Protein AF-0000000072832730 (afdb_homodimer)

Solvent-accessible surface area (backbone atoms only — not comparable to full-atom values): 16668 Å² total; per-residue (Å²): 114,73,54,67,44,62,70,37,65,62,68,78,42,68,33,25,29,61,48,99,81,68,43,82,40,79,41,48,46,51,78,71,23,55,83,28,31,28,35,47,29,33,32,51,44,70,68,32,66,64,43,58,71,43,47,51,47,38,39,51,74,40,37,67,62,45,37,74,70,58,40,72,43,38,37,36,38,28,37,39,28,42,48,46,36,51,58,52,50,63,75,40,83,84,57,84,62,66,42,60,31,12,27,16,46,34,59,49,40,45,70,38,28,35,62,32,85,34,45,94,78,32,52,16,67,22,26,38,30,24,27,30,36,25,51,51,36,28,24,72,38,63,28,68,44,63,82,90,51,86,84,58,40,43,40,65,53,54,58,71,71,104,111,75,54,67,44,62,70,35,64,63,66,78,43,67,34,26,31,61,49,97,84,69,43,83,39,80,41,48,46,49,77,71,23,56,84,29,31,27,36,46,30,33,32,51,43,69,67,32,63,62,43,58,71,44,47,51,47,39,40,52,74,40,37,66,60,46,38,74,71,59,40,72,43,40,38,37,38,25,35,38,30,41,46,46,36,51,58,51,51,63,75,41,82,82,58,84,63,66,43,58,33,13,26,15,46,35,60,50,40,45,69,38,27,35,61,32,85,33,45,93,78,32,51,15,68,23,26,39,29,24,28,30,35,26,51,50,37,28,25,69,39,63,29,69,43,62,84,89,51,84,85,58,40,42,41,65,52,54,59,70,72,105

Organism: Musa balbisiana (NCBI:txid52838)

Radius of gyration: 20.96 Å; Cα contacts (8 Å, |Δi|>4): 759; chains: 2; bounding box: 37×63×45 Å

Nearest PDB structures (foldseek):
  1tp9-assembly4_D  TM=9.905E-01  e=4.399E-29  Populus trichocarpa
  4f82-assembly1_B  TM=9.603E-01  e=3.092E-22  Burkholderia cenocepacia J2315
  3uma-assembly3_C  TM=9.608E-01  e=2.253E-20  Sinorhizobium meliloti
  2wfc-assembly1_D  TM=9.418E-01  e=1.234E-17  Arenicola marina
  2pwj-assembly2_B  TM=9.351E-01  e=6.775E-17  unclassified

Structure (mmCIF, N/CA/C/O backbone):
data_AF-0000000072832730-model_v1
#
loop_
_entity.id
_entity.type
_entity.pdbx_description
1 polymer 'Glutaredoxin-dependent peroxiredoxin'
#
loop_
_atom_site.group_PDB
_atom_site.id
_atom_site.type_symbol
_atom_site.label_atom_id
_atom_site.label_alt_id
_atom_site.label_comp_id
_atom_site.label_asym_id
_atom_site.label_entity_id
_atom_site.label_seq_id
_atom_site.pdbx_PDB_ins_code
_atom_site.Cartn_x
_atom_site.Cartn_y
_atom_site.Cartn_z
_atom_site.occupancy
_atom_site.B_iso_or_equiv
_atom_site.auth_seq_id
_atom_site.auth_comp_id
_atom_site.auth_asym_id
_atom_site.auth_atom_id
_atom_site.pdbx_PDB_model_num
ATOM 1 N N . MET A 1 1 ? 9.352 5.484 20.906 1 76.25 1 MET A N 1
ATOM 2 C CA . MET A 1 1 ? 9.492 6.922 21.109 1 76.25 1 MET A CA 1
ATOM 3 C C . MET A 1 1 ? 8.18 7.539 21.578 1 76.25 1 MET A C 1
ATOM 5 O O . MET A 1 1 ? 7.102 7.031 21.266 1 76.25 1 MET A O 1
ATOM 9 N N . ALA A 1 2 ? 8.312 8.562 22.359 1 92.88 2 ALA A N 1
ATOM 10 C CA . ALA A 1 2 ? 7.094 9.25 22.781 1 92.88 2 ALA A CA 1
ATOM 11 C C . ALA A 1 2 ? 6.41 9.914 21.578 1 92.88 2 ALA A C 1
ATOM 13 O O . ALA A 1 2 ? 7.082 10.438 20.688 1 92.88 2 ALA A O 1
ATOM 14 N N . PRO A 1 3 ? 5.082 9.852 21.531 1 97.62 3 PRO A N 1
ATOM 15 C CA . PRO A 1 3 ? 4.375 10.516 20.422 1 97.62 3 PRO A CA 1
ATOM 16 C C . PRO A 1 3 ? 4.625 12.023 20.375 1 97.62 3 PRO A C 1
ATOM 18 O O . PRO A 1 3 ? 4.766 12.656 21.438 1 97.62 3 PRO A O 1
ATOM 21 N N . ILE A 1 4 ? 4.797 12.555 19.234 1 98.69 4 ILE A N 1
ATOM 22 C CA . ILE A 1 4 ? 4.895 13.992 19 1 98.69 4 ILE A CA 1
ATOM 23 C C . ILE A 1 4 ? 3.797 14.719 19.766 1 98.69 4 ILE A C 1
ATOM 25 O O . ILE A 1 4 ? 2.666 14.242 19.859 1 98.69 4 ILE A O 1
ATOM 29 N N . ALA A 1 5 ? 4.094 15.922 20.297 1 98.62 5 ALA A N 1
ATOM 30 C CA . ALA A 1 5 ? 3.148 16.672 21.125 1 98.62 5 ALA A CA 1
ATOM 31 C C . ALA A 1 5 ? 3.289 18.172 20.891 1 98.62 5 ALA A C 1
ATOM 33 O O . ALA A 1 5 ? 4.262 18.625 20.281 1 98.62 5 ALA A O 1
ATOM 34 N N . VAL A 1 6 ? 2.268 18.875 21.375 1 98.75 6 VAL A N 1
ATOM 35 C CA . VAL A 1 6 ? 2.303 20.328 21.281 1 98.75 6 VAL A CA 1
ATOM 36 C C . VAL A 1 6 ? 3.588 20.859 21.922 1 98.75 6 VAL A C 1
ATOM 38 O O . VAL A 1 6 ? 3.984 20.406 23 1 98.75 6 VAL A O 1
ATOM 41 N N . GLY A 1 7 ? 4.215 21.703 21.266 1 98.69 7 GLY A N 1
ATOM 42 C CA . GLY A 1 7 ? 5.453 22.281 21.75 1 98.69 7 GLY A CA 1
ATOM 43 C C . GLY A 1 7 ? 6.695 21.625 21.172 1 98.69 7 GLY A C 1
ATOM 44 O O . GLY A 1 7 ? 7.77 22.234 21.156 1 98.69 7 GLY A O 1
ATOM 45 N N . ASP A 1 8 ? 6.605 20.438 20.703 1 98.75 8 ASP A N 1
ATOM 46 C CA . ASP A 1 8 ? 7.727 19.734 20.078 1 98.75 8 ASP A CA 1
ATOM 47 C C . ASP A 1 8 ? 8.039 20.312 18.703 1 98.75 8 ASP A C 1
ATOM 49 O O . ASP A 1 8 ? 7.152 20.828 18.031 1 98.75 8 ASP A O 1
ATOM 53 N N . ALA A 1 9 ? 9.266 20.219 18.328 1 98.56 9 ALA A N 1
ATOM 54 C CA . ALA A 1 9 ? 9.617 20.469 16.922 1 98.56 9 ALA A CA 1
ATOM 55 C C . ALA A 1 9 ? 9.328 19.234 16.078 1 98.56 9 ALA A C 1
ATOM 57 O O . ALA A 1 9 ? 9.586 18.094 16.5 1 98.56 9 ALA A O 1
ATOM 58 N N . LEU A 1 10 ? 8.75 19.484 14.891 1 98.75 10 LEU A N 1
ATOM 59 C CA . LEU A 1 10 ? 8.664 18.359 13.953 1 98.75 10 LEU A CA 1
ATOM 60 C C . LEU A 1 10 ? 10.039 17.734 13.734 1 98.75 10 LEU A C 1
ATOM 62 O O . LEU A 1 10 ? 11.016 18.453 13.484 1 98.75 10 LEU A O 1
ATOM 66 N N . PRO A 1 11 ? 10.117 16.469 13.867 1 98.62 11 PRO A N 1
ATOM 67 C CA . PRO A 1 11 ? 11.406 15.859 13.539 1 98.62 11 PRO A CA 1
ATOM 68 C C . PRO A 1 11 ? 11.742 15.977 12.055 1 98.62 11 PRO A C 1
ATOM 70 O O . PRO A 1 11 ? 10.844 16.078 11.219 1 98.62 11 PRO A O 1
ATOM 73 N N . GLU A 1 12 ? 13.023 15.984 11.742 1 98.5 12 GLU A N 1
ATOM 74 C CA . GLU A 1 12 ? 13.43 15.914 10.344 1 98.5 12 GLU A CA 1
ATOM 75 C C . GLU A 1 12 ? 13.203 14.516 9.766 1 98.5 12 GLU A C 1
ATOM 77 O O . GLU A 1 12 ? 13.195 13.531 10.508 1 98.5 12 GLU A O 1
ATOM 82 N N . GLY A 1 13 ? 12.93 14.477 8.477 1 98.06 13 GLY A N 1
ATOM 83 C CA . GLY A 1 13 ? 12.742 13.25 7.719 1 98.06 13 GLY A CA 1
ATOM 84 C C . GLY A 1 13 ? 12.453 13.5 6.25 1 98.06 13 GLY A C 1
ATOM 85 O O . GLY A 1 13 ? 12.367 14.648 5.812 1 98.06 13 GLY A O 1
ATOM 86 N N . THR A 1 14 ? 12.43 12.43 5.555 1 98.06 14 THR A N 1
ATOM 87 C CA . THR A 1 14 ? 12.195 12.5 4.117 1 98.06 14 THR A CA 1
ATOM 88 C C . THR A 1 14 ? 10.938 11.719 3.742 1 98.06 14 THR A C 1
ATOM 90 O O . THR A 1 14 ? 10.711 10.609 4.238 1 98.06 14 THR A O 1
ATOM 93 N N . LEU A 1 15 ? 10.109 12.32 2.943 1 98.56 15 LEU A N 1
ATOM 94 C CA . LEU A 1 15 ? 8.906 11.719 2.377 1 98.56 15 LEU A CA 1
ATOM 95 C C . LEU A 1 15 ? 8.961 11.727 0.854 1 98.56 15 LEU A C 1
ATOM 97 O O . LEU A 1 15 ? 9.609 12.594 0.258 1 98.56 15 LEU A O 1
ATOM 101 N N . ALA A 1 16 ? 8.281 10.828 0.267 1 98.69 16 ALA A N 1
ATOM 102 C CA . ALA A 1 16 ? 8.391 10.688 -1.182 1 98.69 16 ALA A CA 1
ATOM 103 C C . ALA A 1 16 ? 7.066 11.008 -1.868 1 98.69 16 ALA A C 1
ATOM 105 O O . ALA A 1 16 ? 5.992 10.805 -1.294 1 98.69 16 ALA A O 1
ATOM 106 N N . CYS A 1 17 ? 7.137 11.516 -3.057 1 98.12 17 CYS A N 1
ATOM 107 C CA . CYS A 1 17 ? 5.973 11.711 -3.916 1 98.12 17 CYS A CA 1
ATOM 108 C C . CYS A 1 17 ? 6.391 11.82 -5.379 1 98.12 17 CYS A C 1
ATOM 110 O O . CYS A 1 17 ? 7.562 12.047 -5.68 1 98.12 17 CYS A O 1
ATOM 112 N N . PHE A 1 18 ? 5.484 11.578 -6.25 1 97.62 18 PHE A N 1
ATOM 113 C CA . PHE A 1 18 ? 5.707 11.867 -7.664 1 97.62 18 PHE A CA 1
ATOM 114 C C . PHE A 1 18 ? 5.305 13.297 -7.992 1 97.62 18 PHE A C 1
ATOM 116 O O . PHE A 1 18 ? 4.254 13.773 -7.551 1 97.62 18 PHE A O 1
ATOM 123 N N . ASP A 1 19 ? 6.156 13.969 -8.766 1 95.5 19 ASP A N 1
ATOM 124 C CA . ASP A 1 19 ? 5.82 15.344 -9.148 1 95.5 19 ASP A CA 1
ATOM 125 C C . ASP A 1 19 ? 4.977 15.367 -10.422 1 95.5 19 ASP A C 1
ATOM 127 O O . ASP A 1 19 ? 4.512 14.32 -10.883 1 95.5 19 ASP A O 1
ATOM 131 N N . GLU A 1 20 ? 4.727 16.547 -10.969 1 92 20 GLU A N 1
ATOM 132 C CA . GLU A 1 20 ? 3.85 16.75 -12.117 1 92 20 GLU A CA 1
ATOM 133 C C . GLU A 1 20 ? 4.406 16.062 -13.359 1 92 20 GLU A C 1
ATOM 135 O O . GLU A 1 20 ? 3.666 15.781 -14.305 1 92 20 GLU A O 1
ATOM 140 N N . ASN A 1 21 ? 5.73 15.766 -13.367 1 94.81 21 ASN A N 1
ATOM 141 C CA . ASN A 1 21 ? 6.375 15.086 -14.484 1 94.81 21 ASN A CA 1
ATOM 142 C C . ASN A 1 21 ? 6.531 13.594 -14.219 1 94.81 21 ASN A C 1
ATOM 144 O O . ASN A 1 21 ? 7.316 12.914 -14.891 1 94.81 21 ASN A O 1
ATOM 148 N N . ASP A 1 22 ? 5.902 13.188 -13.156 1 94.06 22 ASP A N 1
ATOM 149 C CA . ASP A 1 22 ? 5.906 11.773 -12.781 1 94.06 22 ASP A CA 1
ATOM 150 C C . ASP A 1 22 ? 7.305 11.32 -12.359 1 94.06 22 ASP A C 1
ATOM 152 O O . ASP A 1 22 ? 7.695 10.18 -12.617 1 94.06 22 ASP A O 1
ATOM 156 N N . GLN A 1 23 ? 8.07 12.258 -11.891 1 96.94 23 GLN A N 1
ATOM 157 C CA . GLN A 1 23 ? 9.383 11.93 -11.336 1 96.94 23 GLN A CA 1
ATOM 158 C C . GLN A 1 23 ? 9.312 11.758 -9.82 1 96.94 23 GLN A C 1
ATOM 160 O O . GLN A 1 23 ? 8.727 12.594 -9.125 1 96.94 23 GLN A O 1
ATOM 165 N N . LEU A 1 24 ? 9.883 10.695 -9.375 1 97.25 24 LEU A N 1
ATOM 166 C CA . LEU A 1 24 ? 9.922 10.43 -7.945 1 97.25 24 LEU A CA 1
ATOM 167 C C . LEU A 1 24 ? 10.82 11.438 -7.23 1 97.25 24 LEU A C 1
ATOM 169 O O . LEU A 1 24 ? 11.984 11.609 -7.602 1 97.25 24 LEU A O 1
ATOM 173 N N . GLN A 1 25 ? 10.227 12.086 -6.25 1 97.81 25 GLN A N 1
ATOM 174 C CA . GLN A 1 25 ? 10.953 13.086 -5.465 1 97.81 25 GLN A CA 1
ATOM 175 C C . GLN A 1 25 ? 11.062 12.656 -4.004 1 97.81 25 GLN A C 1
ATOM 177 O O . GLN A 1 25 ? 10.172 11.984 -3.48 1 97.81 25 GLN A O 1
ATOM 182 N N . GLN A 1 26 ? 12.164 12.984 -3.449 1 97.75 26 GLN A N 1
ATOM 183 C CA . GLN A 1 26 ? 12.359 12.922 -2.004 1 97.75 26 GLN A CA 1
ATOM 184 C C . GLN A 1 26 ? 12.297 14.312 -1.382 1 97.75 26 GLN A C 1
ATOM 186 O O . GLN A 1 26 ? 13.094 15.188 -1.718 1 97.75 26 GLN A O 1
ATOM 191 N N . LEU A 1 27 ? 11.375 14.5 -0.488 1 98.19 27 LEU A N 1
ATOM 192 C CA . LEU A 1 27 ? 11.133 15.828 0.074 1 98.19 27 LEU A CA 1
ATOM 193 C C . LEU A 1 27 ? 11.492 15.859 1.556 1 98.19 27 LEU A C 1
ATOM 195 O O . LEU A 1 27 ? 11.102 14.969 2.314 1 98.19 27 LEU A O 1
ATOM 199 N N . SER A 1 28 ? 12.227 16.859 1.976 1 98.56 28 SER A N 1
ATOM 200 C CA . SER A 1 28 ? 12.555 17.109 3.377 1 98.56 28 SER A CA 1
ATOM 201 C C . SER A 1 28 ? 11.375 17.734 4.113 1 98.56 28 SER A C 1
ATOM 203 O O . SER A 1 28 ? 10.828 18.75 3.666 1 98.56 28 SER A O 1
ATOM 205 N N . VAL A 1 29 ? 11.031 17.172 5.273 1 98.62 29 VAL A N 1
ATOM 206 C CA . VAL A 1 29 ? 9.945 17.719 6.078 1 98.62 29 VAL A CA 1
ATOM 207 C C . VAL A 1 29 ? 10.328 19.125 6.559 1 98.62 29 VAL A C 1
ATOM 209 O O . VAL A 1 29 ? 9.508 20.047 6.516 1 98.62 29 VAL A O 1
ATOM 212 N N . HIS A 1 30 ? 11.516 19.312 6.973 1 98.75 30 HIS A N 1
ATOM 213 C CA . HIS A 1 30 ? 11.945 20.625 7.422 1 98.75 30 HIS A CA 1
ATOM 214 C C . HIS A 1 30 ? 11.898 21.641 6.285 1 98.75 30 HIS A C 1
ATOM 216 O O . HIS A 1 30 ? 11.492 22.781 6.488 1 98.75 30 HIS A O 1
ATOM 222 N N . ALA A 1 31 ? 12.305 21.234 5.066 1 98.38 31 ALA A N 1
ATOM 223 C CA . ALA A 1 31 ? 12.234 22.156 3.93 1 98.38 31 ALA A CA 1
ATOM 224 C C . ALA A 1 31 ? 10.789 22.562 3.641 1 98.38 31 ALA A C 1
ATOM 226 O O . ALA A 1 31 ? 10.531 23.703 3.25 1 98.38 31 ALA A O 1
ATOM 227 N N . LEU A 1 32 ? 9.844 21.656 3.861 1 98.12 32 LEU A N 1
ATOM 228 C CA . LEU A 1 32 ? 8.438 21.906 3.584 1 98.12 32 LEU A CA 1
ATOM 229 C C . LEU A 1 32 ? 7.816 22.781 4.664 1 98.12 32 LEU A C 1
ATOM 231 O O . LEU A 1 32 ? 6.855 23.516 4.402 1 98.12 32 LEU A O 1
ATOM 235 N N . ALA A 1 33 ? 8.398 22.75 5.883 1 98.56 33 ALA A N 1
ATOM 236 C CA . ALA A 1 33 ? 7.641 23.281 7.016 1 98.56 33 ALA A CA 1
ATOM 237 C C . ALA A 1 33 ? 8.352 24.469 7.637 1 98.56 33 ALA A C 1
ATOM 239 O O . ALA A 1 33 ? 7.742 25.25 8.383 1 98.56 33 ALA A O 1
ATOM 240 N N . ALA A 1 34 ? 9.664 24.594 7.465 1 98.56 34 ALA A N 1
ATOM 241 C CA . ALA A 1 34 ? 10.406 25.688 8.086 1 98.56 34 ALA A CA 1
ATOM 242 C C . ALA A 1 34 ? 9.898 27.047 7.613 1 98.56 34 ALA A C 1
ATOM 244 O O . ALA A 1 34 ? 9.758 27.266 6.41 1 98.56 34 ALA A O 1
ATOM 245 N N . GLY A 1 35 ? 9.609 27.922 8.57 1 98.56 35 GLY A N 1
ATOM 246 C CA . GLY A 1 35 ? 9.148 29.266 8.258 1 98.56 35 GLY A CA 1
ATOM 247 C C . GLY A 1 35 ? 7.727 29.297 7.742 1 98.56 35 GLY A C 1
ATOM 248 O O . GLY A 1 35 ? 7.258 30.328 7.262 1 98.56 35 GLY A O 1
ATOM 249 N N . LYS A 1 36 ? 6.98 28.219 7.836 1 98.75 36 LYS A N 1
ATOM 250 C CA . LYS A 1 36 ? 5.629 28.109 7.293 1 98.75 36 LYS A CA 1
ATOM 251 C C . LYS A 1 36 ? 4.656 27.578 8.344 1 98.75 36 LYS A C 1
ATOM 253 O O . LYS A 1 36 ? 5.074 26.984 9.344 1 98.75 36 LYS A O 1
ATOM 258 N N . LYS A 1 37 ? 3.426 27.906 8.195 1 98.81 37 LYS A N 1
ATOM 259 C CA . LYS A 1 37 ? 2.336 27.219 8.883 1 98.81 37 LYS A CA 1
ATOM 260 C C . LYS A 1 37 ? 1.839 26.016 8.07 1 98.81 37 LYS A C 1
ATOM 262 O O . LYS A 1 37 ? 1.364 26.188 6.945 1 98.81 37 LYS A O 1
ATOM 267 N N . VAL A 1 38 ? 2.004 24.828 8.641 1 98.88 38 VAL A N 1
ATOM 268 C CA . VAL A 1 38 ? 1.737 23.625 7.863 1 98.88 38 VAL A CA 1
ATOM 269 C C . VAL A 1 38 ? 0.798 22.703 8.641 1 98.88 38 VAL A C 1
ATOM 271 O O . VAL A 1 38 ? 0.821 22.672 9.875 1 98.88 38 VAL A O 1
ATOM 274 N N . ILE A 1 39 ? -0.093 22.062 7.945 1 98.94 39 ILE A N 1
ATOM 275 C CA . ILE A 1 39 ? -0.856 20.938 8.469 1 98.94 39 ILE A CA 1
ATOM 276 C C . ILE A 1 39 ? -0.224 19.625 8.008 1 98.94 39 ILE A C 1
ATOM 278 O O . ILE A 1 39 ? 0.088 19.469 6.828 1 98.94 39 ILE A O 1
ATOM 282 N N . LEU A 1 40 ? 0.107 18.766 8.898 1 98.94 40 LEU A N 1
ATOM 283 C CA . LEU A 1 40 ? 0.512 17.391 8.648 1 98.94 40 LEU A CA 1
ATOM 284 C C . LEU A 1 40 ? -0.513 16.406 9.211 1 98.94 40 LEU A C 1
ATOM 286 O O . LEU A 1 40 ? -0.734 16.359 10.422 1 98.94 40 LEU A O 1
ATOM 290 N N . PHE A 1 41 ? -1.154 15.688 8.375 1 98.94 41 PHE A N 1
ATOM 291 C CA . PHE A 1 41 ? -2.074 14.695 8.906 1 98.94 41 PHE A CA 1
ATOM 292 C C . PHE A 1 41 ? -1.768 13.312 8.328 1 98.94 41 PHE A C 1
ATOM 294 O O . PHE A 1 41 ? -1.3 13.195 7.195 1 98.94 41 PHE A O 1
ATOM 301 N N . GLY A 1 42 ? -1.938 12.328 9.102 1 98.81 42 GLY A N 1
ATOM 302 C CA . GLY A 1 42 ? -1.631 10.953 8.758 1 98.81 42 GLY A CA 1
ATOM 303 C C . GLY A 1 42 ? -2.83 10.031 8.867 1 98.81 42 GLY A C 1
ATOM 304 O O . GLY A 1 42 ? -3.73 10.266 9.672 1 98.81 42 GLY A O 1
ATOM 305 N N . VAL A 1 43 ? -2.844 9.055 8.07 1 98.75 43 VAL A N 1
ATOM 306 C CA . VAL A 1 43 ? -3.928 8.078 8.023 1 98.75 43 VAL A CA 1
ATOM 307 C C . VAL A 1 43 ? -3.352 6.668 8.055 1 98.75 43 VAL A C 1
ATOM 309 O O . VAL A 1 43 ? -2.199 6.449 7.668 1 98.75 43 VAL A O 1
ATOM 312 N N . PRO A 1 44 ? -4.152 5.695 8.508 1 98.19 44 PRO A N 1
ATOM 313 C CA . PRO A 1 44 ? -3.658 4.316 8.586 1 98.19 44 PRO A CA 1
ATOM 314 C C . PRO A 1 44 ? -3.275 3.754 7.215 1 98.19 44 PRO A C 1
ATOM 316 O O . PRO A 1 44 ? -2.295 3.012 7.102 1 98.19 44 PRO A O 1
ATOM 319 N N . GLY A 1 45 ? -4.172 4.16 6.195 1 98.25 45 GLY A N 1
ATOM 320 C CA . GLY A 1 45 ? -3.799 3.549 4.934 1 98.25 45 GLY A CA 1
ATOM 321 C C . GLY A 1 45 ? -4.57 4.105 3.75 1 98.25 45 GLY A C 1
ATOM 322 O O . GLY A 1 45 ? -5.746 4.445 3.873 1 98.25 45 GLY A O 1
ATOM 323 N N . ALA A 1 46 ? -3.916 4.074 2.58 1 98.75 46 ALA A N 1
ATOM 324 C CA . ALA A 1 46 ? -4.531 4.465 1.312 1 98.75 46 ALA A CA 1
ATOM 325 C C . ALA A 1 46 ? -5.711 3.561 0.971 1 98.75 46 ALA A C 1
ATOM 327 O O . ALA A 1 46 ? -5.672 2.355 1.228 1 98.75 46 ALA A O 1
ATOM 328 N N . PHE A 1 47 ? -6.824 4.172 0.433 1 98.62 47 PHE A N 1
ATOM 329 C CA . PHE A 1 47 ? -7.996 3.502 -0.116 1 98.62 47 PHE A CA 1
ATOM 330 C C . PHE A 1 47 ? -8.867 2.928 0.999 1 98.62 47 PHE A C 1
ATOM 332 O O . PHE A 1 47 ? -9.906 2.322 0.733 1 98.62 47 PHE A O 1
ATOM 339 N N . THR A 1 48 ? -8.445 3.082 2.312 1 97.81 48 THR A N 1
ATOM 340 C CA . THR A 1 48 ? -9.305 2.656 3.412 1 97.81 48 THR A CA 1
ATOM 341 C C . THR A 1 48 ? -10.547 3.535 3.496 1 97.81 48 THR A C 1
ATOM 343 O O . THR A 1 48 ? -10.5 4.727 3.18 1 97.81 48 THR A O 1
ATOM 346 N N . PRO A 1 49 ? -11.641 2.998 3.912 1 96.88 49 PRO A N 1
ATOM 347 C CA . PRO A 1 49 ? -12.93 3.693 3.789 1 96.88 49 PRO A CA 1
ATOM 348 C C . PRO A 1 49 ? -12.953 5.023 4.539 1 96.88 49 PRO A C 1
ATOM 350 O O . PRO A 1 49 ? -13.195 6.07 3.938 1 96.88 49 PRO A O 1
ATOM 353 N N . THR A 1 50 ? -12.68 5.094 5.848 1 97.5 50 THR A N 1
ATOM 354 C CA . THR A 1 50 ? -12.742 6.328 6.621 1 97.5 50 THR A CA 1
ATOM 355 C C . THR A 1 50 ? -11.727 7.344 6.102 1 97.5 50 THR A C 1
ATOM 357 O O . THR A 1 50 ? -12.039 8.531 5.977 1 97.5 50 THR A O 1
ATOM 360 N N . CYS A 1 51 ? -10.578 6.918 5.773 1 98.38 51 CYS A N 1
ATOM 361 C CA . CYS A 1 51 ? -9.555 7.801 5.227 1 98.38 51 CYS A CA 1
ATOM 362 C C . CYS A 1 51 ? -10.008 8.422 3.912 1 98.38 51 CYS A C 1
ATOM 364 O O . CYS A 1 51 ? -9.852 9.625 3.703 1 98.38 51 CYS A O 1
ATOM 366 N N . SER A 1 52 ? -10.633 7.621 3.08 1 98.62 52 SER A N 1
ATOM 367 C CA . SER A 1 52 ? -10.93 8.008 1.704 1 98.62 52 SER A CA 1
ATOM 368 C C . SER A 1 52 ? -12.258 8.75 1.613 1 98.62 52 SER A C 1
ATOM 370 O O . SER A 1 52 ? -12.453 9.578 0.722 1 98.62 52 SER A O 1
ATOM 372 N N . MET A 1 53 ? -13.156 8.477 2.533 1 98.06 53 MET A N 1
ATOM 373 C CA . MET A 1 53 ? -14.5 9.031 2.398 1 98.06 53 MET A CA 1
ATOM 374 C C . MET A 1 53 ? -14.688 10.219 3.326 1 98.06 53 MET A C 1
ATOM 376 O O . MET A 1 53 ? -15.609 11.023 3.135 1 98.06 53 MET A O 1
ATOM 380 N N . LYS A 1 54 ? -13.836 10.32 4.324 1 98.25 54 LYS A N 1
ATOM 381 C CA . LYS A 1 54 ? -14.086 11.359 5.324 1 98.25 54 LYS A CA 1
ATOM 382 C C . LYS A 1 54 ? -12.828 12.195 5.574 1 98.25 54 LYS A C 1
ATOM 384 O O . LYS A 1 54 ? -12.828 13.398 5.332 1 98.25 54 LYS A O 1
ATOM 389 N N . HIS A 1 55 ? -11.758 11.586 5.953 1 98.81 55 HIS A N 1
ATOM 390 C CA . HIS A 1 55 ? -10.594 12.32 6.445 1 98.81 55 HIS A CA 1
ATOM 391 C C . HIS A 1 55 ? -9.953 13.148 5.336 1 98.81 55 HIS A C 1
ATOM 393 O O . HIS A 1 55 ? -9.828 14.367 5.457 1 98.81 55 HIS A O 1
ATOM 399 N N . VAL A 1 56 ? -9.57 12.523 4.199 1 98.88 56 VAL A N 1
ATOM 400 C CA . VAL A 1 56 ? -8.891 13.188 3.092 1 98.88 56 VAL A CA 1
ATOM 401 C C . VAL A 1 56 ? -9.828 14.211 2.451 1 98.88 56 VAL A C 1
ATOM 403 O O . VAL A 1 56 ? -9.477 15.383 2.309 1 98.88 56 VAL A O 1
ATOM 406 N N . PRO A 1 57 ? -11.078 13.836 2.148 1 98.81 57 PRO A N 1
ATOM 407 C CA . PRO A 1 57 ? -11.992 14.828 1.571 1 98.81 57 PRO A CA 1
ATOM 408 C C . PRO A 1 57 ? -12.227 16.016 2.498 1 98.81 57 PRO A C 1
ATOM 410 O O . PRO A 1 57 ? -12.391 17.156 2.027 1 98.81 57 PRO A O 1
ATOM 413 N N . GLY A 1 58 ? -12.266 15.75 3.752 1 98.75 58 GLY A N 1
ATOM 414 C CA . GLY A 1 58 ? -12.406 16.859 4.691 1 98.75 58 GLY A CA 1
ATOM 415 C C . GLY A 1 58 ? -11.352 17.922 4.504 1 98.75 58 GLY A C 1
ATOM 416 O O . GLY A 1 58 ? -11.664 19.125 4.484 1 98.75 58 GLY A O 1
ATOM 417 N N . PHE A 1 59 ? -10.117 17.516 4.348 1 98.88 59 PHE A N 1
ATOM 418 C CA . PHE A 1 59 ? -9.039 18.469 4.168 1 98.88 59 PHE A CA 1
ATOM 419 C C . PHE A 1 59 ? -9.07 19.062 2.764 1 98.88 59 PHE A C 1
ATOM 421 O O . PHE A 1 59 ? -8.773 20.25 2.576 1 98.88 59 PHE A O 1
ATOM 428 N N . ILE A 1 60 ? -9.422 18.312 1.736 1 98.81 60 ILE A N 1
ATOM 429 C CA . ILE A 1 60 ? -9.492 18.812 0.366 1 98.81 60 ILE A CA 1
ATOM 430 C C . ILE A 1 60 ? -10.57 19.875 0.254 1 98.81 60 ILE A C 1
ATOM 432 O O . ILE A 1 60 ? -10.328 20.953 -0.28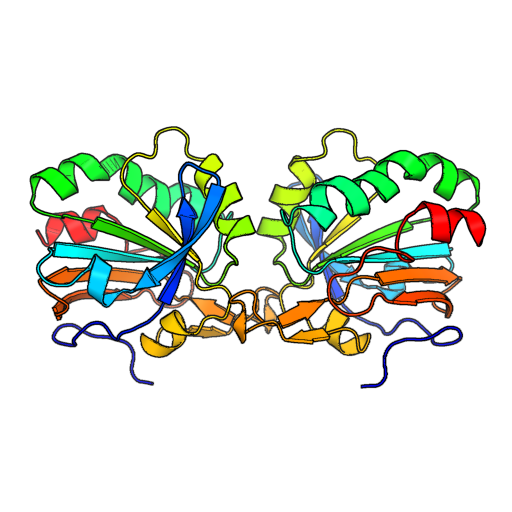9 1 98.81 60 ILE A O 1
ATOM 436 N N . GLU A 1 61 ? -11.711 19.609 0.841 1 98.5 61 GLU A N 1
ATOM 437 C CA . GLU A 1 61 ? -12.859 20.516 0.741 1 98.5 61 GLU A CA 1
ATOM 438 C C . GLU A 1 61 ? -12.609 21.812 1.511 1 98.5 61 GLU A C 1
ATOM 440 O O . GLU A 1 61 ? -13.133 22.859 1.144 1 98.5 61 GLU A O 1
ATOM 445 N N . ASN A 1 62 ? -11.844 21.781 2.539 1 98.56 62 ASN A N 1
ATOM 446 C CA . ASN A 1 62 ? -11.617 22.938 3.385 1 98.56 62 ASN A CA 1
ATOM 447 C C . ASN A 1 62 ? -10.266 23.594 3.084 1 98.56 62 ASN A C 1
ATOM 449 O O . ASN A 1 62 ? -9.844 24.516 3.791 1 98.56 62 ASN A O 1
ATOM 453 N N . ALA A 1 63 ? -9.594 23.125 2.104 1 98.69 63 ALA A N 1
ATOM 454 C CA . ALA A 1 63 ? -8.211 23.547 1.847 1 98.69 63 ALA A CA 1
ATOM 455 C C . ALA A 1 63 ? -8.125 25.047 1.601 1 98.69 63 ALA A C 1
ATOM 457 O O . ALA A 1 63 ? -7.242 25.719 2.135 1 98.69 63 ALA A O 1
ATOM 458 N N . GLU A 1 64 ? -9.031 25.609 0.789 1 98.44 64 GLU A N 1
ATOM 459 C CA . GLU A 1 64 ? -8.992 27.031 0.485 1 98.44 64 GLU A CA 1
ATOM 460 C C . GLU A 1 64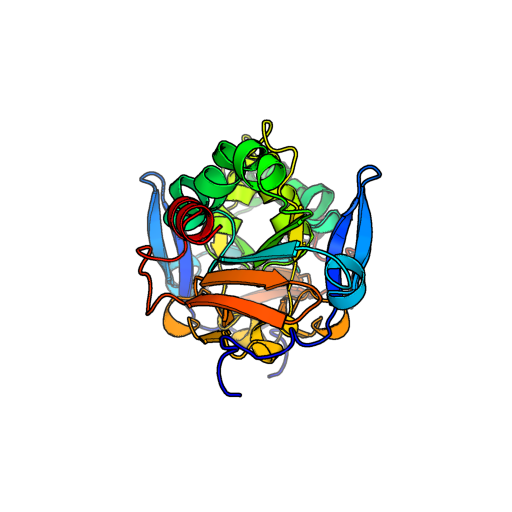 ? -9.203 27.875 1.742 1 98.44 64 GLU A C 1
ATOM 462 O O . GLU A 1 64 ? -8.539 28.891 1.938 1 98.44 64 GLU A O 1
ATOM 467 N N . GLU A 1 65 ? -10.172 27.422 2.518 1 98.56 65 GLU A N 1
ATOM 468 C CA . GLU A 1 65 ? -10.406 28.141 3.77 1 98.56 65 GLU A CA 1
ATOM 469 C C . GLU A 1 65 ? -9.188 28.062 4.684 1 98.56 65 GLU A C 1
ATOM 471 O O . GLU A 1 65 ? -8.789 29.078 5.273 1 98.56 65 GLU A O 1
ATOM 476 N N . LEU A 1 66 ? -8.586 26.922 4.812 1 98.81 66 LEU A N 1
ATOM 477 C CA . LEU A 1 66 ? -7.383 26.75 5.625 1 98.81 66 LEU A CA 1
ATOM 478 C C . LEU A 1 66 ? -6.262 27.672 5.137 1 98.81 66 LEU A C 1
ATOM 480 O O . LEU A 1 66 ? -5.59 28.312 5.941 1 98.81 66 LEU A O 1
ATOM 484 N N . LYS A 1 67 ? -6.078 27.719 3.869 1 98.56 67 LYS A N 1
ATOM 485 C CA . LYS A 1 67 ? -5.047 28.578 3.285 1 98.56 67 LYS A CA 1
ATOM 486 C C . LYS A 1 67 ? -5.344 30.047 3.537 1 98.56 67 LYS A C 1
ATOM 488 O O . LYS A 1 67 ? -4.438 30.828 3.826 1 98.56 67 LYS A O 1
ATOM 493 N N . SER A 1 68 ? -6.598 30.391 3.412 1 98.44 68 SER A N 1
ATOM 494 C CA . SER A 1 68 ? -6.996 31.781 3.65 1 98.44 68 SER A CA 1
ATOM 495 C C . SER A 1 68 ? -6.711 32.188 5.086 1 98.44 68 SER A C 1
ATOM 497 O O . SER A 1 68 ? -6.562 33.375 5.375 1 98.44 68 SER A O 1
ATOM 499 N N . LYS A 1 69 ? -6.582 31.219 5.922 1 98.31 69 LYS A N 1
ATOM 500 C CA . LYS A 1 69 ? -6.312 31.484 7.332 1 98.31 69 LYS A CA 1
ATOM 501 C C . LYS A 1 69 ? -4.824 31.375 7.641 1 98.31 69 LYS A C 1
ATOM 503 O O . LYS A 1 69 ? -4.43 31.312 8.805 1 98.31 69 LYS A O 1
ATOM 508 N N . GLY A 1 70 ? -4.047 31.188 6.645 1 98.38 70 GLY A N 1
ATOM 509 C CA . GLY A 1 70 ? -2.611 31.328 6.82 1 98.38 70 GLY A CA 1
ATOM 510 C C . GLY A 1 70 ? -1.863 30.016 6.684 1 98.38 70 GLY A C 1
ATOM 511 O O . GLY A 1 70 ? -0.642 29.969 6.848 1 98.38 70 GLY A O 1
ATOM 512 N N . VAL A 1 71 ? -2.531 28.938 6.418 1 98.88 71 VAL A N 1
ATOM 513 C CA . VAL A 1 71 ? -1.859 27.656 6.227 1 98.88 71 VAL A CA 1
ATOM 514 C C . VAL A 1 71 ? -1.146 27.641 4.875 1 98.88 71 VAL A C 1
ATOM 516 O O . VAL A 1 71 ? -1.765 27.891 3.84 1 98.88 71 VAL A O 1
ATOM 519 N N . ASP A 1 72 ? 0.141 27.328 4.871 1 98.81 72 ASP A N 1
ATOM 520 C CA . ASP A 1 72 ? 0.948 27.328 3.654 1 98.81 72 ASP A CA 1
ATOM 521 C C . ASP A 1 72 ? 0.884 25.984 2.943 1 98.81 72 ASP A C 1
ATOM 523 O O . ASP A 1 72 ? 0.835 25.922 1.713 1 98.81 72 ASP A O 1
ATOM 527 N N . GLU A 1 73 ? 0.963 24.906 3.719 1 98.75 73 GLU A N 1
ATOM 528 C CA . GLU A 1 73 ? 1.008 23.547 3.168 1 98.75 73 GLU A CA 1
ATOM 529 C C . GLU A 1 73 ? 0.055 22.609 3.912 1 98.75 73 GLU A C 1
ATOM 531 O O . GLU A 1 73 ? -0.097 22.719 5.129 1 98.75 73 GLU A O 1
ATOM 536 N N . ILE A 1 74 ? -0.593 21.766 3.211 1 98.94 74 ILE A N 1
ATOM 537 C CA . ILE A 1 74 ? -1.372 20.656 3.752 1 98.94 74 ILE A CA 1
ATOM 538 C C . ILE A 1 74 ? -0.783 19.328 3.275 1 98.94 74 ILE A C 1
ATOM 540 O O . ILE A 1 74 ? -0.849 19.016 2.086 1 98.94 74 ILE A O 1
ATOM 544 N N . LEU A 1 75 ? -0.202 18.594 4.188 1 98.88 75 LEU A N 1
ATOM 545 C CA . LEU A 1 75 ? 0.594 17.406 3.879 1 98.88 75 LEU A CA 1
ATOM 546 C C . LEU A 1 75 ? -0.066 16.141 4.434 1 98.88 75 LEU A C 1
ATOM 548 O O . LEU A 1 75 ? -0.284 16.031 5.645 1 98.88 75 LEU A O 1
ATOM 552 N N . LEU A 1 76 ? -0.437 15.273 3.568 1 98.94 76 LEU A N 1
ATOM 553 C CA . LEU A 1 76 ? -0.931 13.953 3.941 1 98.94 76 LEU A CA 1
ATOM 554 C C . LEU A 1 76 ? 0.199 12.922 3.938 1 98.94 76 LEU A C 1
ATOM 556 O O . LEU A 1 76 ? 0.978 12.859 2.982 1 98.94 76 LEU A O 1
ATOM 560 N N . ILE A 1 77 ? 0.284 12.125 4.992 1 98.88 77 ILE A N 1
ATOM 561 C CA . ILE A 1 77 ? 1.257 11.039 4.949 1 98.88 77 ILE A CA 1
ATOM 562 C C . ILE A 1 77 ? 0.565 9.711 5.266 1 98.88 77 ILE A C 1
ATOM 564 O O . ILE A 1 77 ? -0.425 9.68 6 1 98.88 77 ILE A O 1
ATOM 568 N N . SER A 1 78 ? 0.999 8.656 4.711 1 98.81 78 SER A N 1
ATOM 569 C CA . SER A 1 78 ? 0.661 7.266 5.004 1 98.81 78 SER A CA 1
ATOM 570 C C . SER A 1 78 ? 1.872 6.355 4.832 1 98.81 78 SER A C 1
ATOM 572 O O . SER A 1 78 ? 2.795 6.676 4.082 1 98.81 78 SER A O 1
ATOM 574 N N . VAL A 1 79 ? 1.874 5.199 5.574 1 98.5 79 VAL A N 1
ATOM 575 C CA . VAL A 1 79 ? 2.939 4.211 5.422 1 98.5 79 VAL A CA 1
ATOM 576 C C . VAL A 1 79 ? 2.699 3.385 4.16 1 98.5 79 VAL A C 1
ATOM 578 O O . VAL A 1 79 ? 2.801 2.156 4.188 1 98.5 79 VAL A O 1
ATOM 581 N N . ASN A 1 80 ? 2.176 3.877 3.119 1 98.69 80 ASN A N 1
ATOM 582 C CA . ASN A 1 80 ? 2.102 3.336 1.767 1 98.69 80 ASN A CA 1
ATOM 583 C C . ASN A 1 80 ? 3.221 3.877 0.883 1 98.69 80 ASN A C 1
ATOM 585 O O . ASN A 1 80 ? 3.758 4.953 1.146 1 98.69 80 ASN A O 1
ATOM 589 N N . ASP A 1 81 ? 3.607 3.158 -0.098 1 98.44 81 A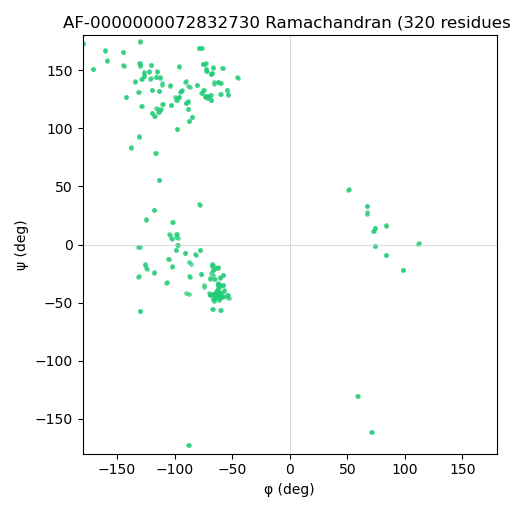SP A N 1
ATOM 590 C CA . ASP A 1 81 ? 4.703 3.562 -0.973 1 98.44 81 ASP A CA 1
ATOM 591 C C . ASP A 1 81 ? 4.25 4.637 -1.96 1 98.44 81 ASP A C 1
ATOM 593 O O . ASP A 1 81 ? 3.057 4.926 -2.066 1 98.44 81 ASP A O 1
ATOM 597 N N . PRO A 1 82 ? 5.195 5.273 -2.684 1 98.5 82 PRO A N 1
ATOM 598 C CA . PRO A 1 82 ? 4.852 6.418 -3.529 1 98.5 82 PRO A CA 1
ATOM 599 C C . PRO A 1 82 ? 3.936 6.043 -4.691 1 98.5 82 PRO A C 1
ATOM 601 O O . PRO A 1 82 ? 3.139 6.871 -5.145 1 98.5 82 PRO A O 1
ATOM 604 N N . PHE A 1 83 ? 4.008 4.816 -5.203 1 98.69 83 PHE A N 1
ATOM 605 C CA . PHE A 1 83 ? 3.166 4.398 -6.316 1 98.69 83 PHE A CA 1
ATOM 606 C C . PHE A 1 83 ? 1.708 4.293 -5.887 1 98.69 83 PHE A C 1
ATOM 608 O O . PHE A 1 83 ? 0.813 4.773 -6.586 1 98.69 83 PHE A O 1
ATOM 615 N N . VAL A 1 84 ? 1.535 3.709 -4.711 1 98.81 84 VAL A N 1
ATOM 616 C CA . VAL A 1 84 ? 0.192 3.604 -4.152 1 98.81 84 VAL A CA 1
ATOM 617 C C . VAL A 1 84 ? -0.354 4.996 -3.846 1 98.81 84 VAL A C 1
ATOM 619 O O . VAL A 1 84 ? -1.499 5.309 -4.18 1 98.81 84 VAL A O 1
ATOM 622 N N . MET A 1 85 ? 0.437 5.855 -3.236 1 98.81 85 MET A N 1
ATOM 623 C CA . MET A 1 85 ? -0.014 7.199 -2.889 1 98.81 85 MET A CA 1
ATOM 624 C C . MET A 1 85 ? -0.376 7.992 -4.141 1 98.81 85 MET A C 1
ATOM 626 O O . MET A 1 85 ? -1.346 8.75 -4.141 1 98.81 85 MET A O 1
ATOM 630 N N . LYS A 1 86 ? 0.407 7.844 -5.191 1 98.44 86 LYS A N 1
ATOM 631 C CA . LYS A 1 86 ? 0.098 8.5 -6.461 1 98.44 86 LYS A CA 1
ATOM 632 C C . LYS A 1 86 ? -1.235 8.016 -7.02 1 98.44 86 LYS A C 1
ATOM 634 O O . LYS A 1 86 ? -2.068 8.82 -7.441 1 98.44 86 LYS A O 1
ATOM 639 N N . ALA A 1 87 ? -1.409 6.711 -7.02 1 98.62 87 ALA A N 1
ATOM 640 C CA . ALA A 1 87 ? -2.662 6.137 -7.504 1 98.62 87 ALA A CA 1
ATOM 641 C C . ALA A 1 87 ? -3.848 6.637 -6.684 1 98.62 87 ALA A C 1
ATOM 643 O O . ALA A 1 87 ? -4.906 6.938 -7.234 1 98.62 87 ALA A O 1
ATOM 644 N N . TRP A 1 88 ? -3.654 6.707 -5.379 1 98.81 88 TRP A N 1
ATOM 645 C CA . TRP A 1 88 ? -4.707 7.164 -4.48 1 98.81 88 TRP A CA 1
ATOM 646 C C . TRP A 1 88 ? -5.027 8.641 -4.723 1 98.81 88 TRP A C 1
ATOM 648 O O . TRP A 1 88 ? -6.195 9.023 -4.781 1 98.81 88 TRP A O 1
ATOM 658 N N . ALA A 1 89 ? -4.039 9.477 -4.906 1 98.5 89 ALA A N 1
ATOM 659 C CA . ALA A 1 89 ? -4.223 10.906 -5.168 1 98.5 89 ALA A CA 1
ATOM 660 C C . ALA A 1 89 ? -5.078 11.125 -6.41 1 98.5 89 ALA A C 1
ATOM 662 O O . ALA A 1 89 ? -5.902 12.047 -6.445 1 98.5 89 ALA A O 1
ATOM 663 N N . LYS A 1 90 ? -4.934 10.273 -7.367 1 97.75 90 LYS A N 1
ATOM 664 C CA . LYS A 1 90 ? -5.645 10.406 -8.633 1 97.75 90 LYS A CA 1
ATOM 665 C C . LYS A 1 90 ? -7.145 10.211 -8.453 1 97.75 90 LYS A C 1
ATOM 667 O O . LYS A 1 90 ? -7.938 10.594 -9.312 1 97.75 90 LYS A O 1
ATOM 672 N N . THR A 1 91 ? -7.52 9.617 -7.352 1 98.31 91 THR A N 1
ATOM 673 C CA . THR A 1 91 ? -8.945 9.391 -7.109 1 98.31 91 THR A CA 1
ATOM 674 C C . THR A 1 91 ? -9.617 10.672 -6.633 1 98.31 91 THR A C 1
ATOM 676 O O . THR A 1 91 ? -10.844 10.719 -6.488 1 98.31 91 THR A O 1
ATOM 679 N N . TYR A 1 92 ? -8.883 11.719 -6.418 1 98.38 92 TYR A N 1
ATOM 680 C CA . TYR A 1 92 ? -9.398 13.031 -6.039 1 98.38 92 TYR A CA 1
ATOM 681 C C . TYR A 1 92 ? -9.086 14.07 -7.109 1 98.38 92 TYR A C 1
ATOM 683 O O . TYR A 1 92 ? -8.273 14.969 -6.895 1 98.38 92 TYR A O 1
ATOM 691 N N . PRO A 1 93 ? -9.789 14.133 -8.156 1 96.25 93 PRO A N 1
ATOM 692 C CA . PRO A 1 93 ? -9.461 15.047 -9.25 1 96.25 93 PRO A CA 1
ATOM 693 C C . PRO A 1 93 ? -9.633 16.516 -8.867 1 96.25 93 PRO A C 1
ATOM 695 O O . PRO A 1 93 ? -9.07 17.391 -9.523 1 96.25 93 PRO A O 1
ATOM 698 N N . GLU A 1 94 ? -10.336 16.812 -7.805 1 96.12 94 GLU A N 1
ATOM 699 C CA . GLU A 1 94 ? -10.586 18.188 -7.398 1 96.12 94 GLU A CA 1
ATOM 700 C C . GLU A 1 94 ? -9.5 18.688 -6.438 1 96.12 94 GLU A C 1
ATOM 702 O O . GLU A 1 94 ? -9.492 19.859 -6.059 1 96.12 94 GLU A O 1
ATOM 707 N N . ASN A 1 95 ? -8.633 17.75 -6.047 1 97.69 95 ASN A N 1
ATOM 708 C CA . ASN A 1 95 ? -7.598 18.125 -5.094 1 97.69 95 ASN A CA 1
ATOM 709 C C . ASN A 1 95 ? -6.582 19.062 -5.719 1 97.69 95 ASN A C 1
ATOM 711 O O . ASN A 1 95 ? -6.008 18.766 -6.77 1 97.69 95 ASN A O 1
ATOM 715 N N . LYS A 1 96 ? -6.32 20.188 -5.043 1 95.88 96 LYS A N 1
ATOM 716 C CA . LYS A 1 96 ? -5.363 21.172 -5.555 1 95.88 96 LYS A CA 1
ATOM 717 C C . LYS A 1 96 ? -4.27 21.453 -4.527 1 95.88 96 LYS A C 1
ATOM 719 O O . LYS A 1 96 ? -3.182 21.906 -4.887 1 95.88 96 LYS A O 1
ATOM 724 N N . HIS A 1 97 ? -4.621 21.141 -3.305 1 97.94 97 HIS A N 1
ATOM 725 C CA . HIS A 1 97 ? -3.768 21.766 -2.297 1 97.94 97 HIS A CA 1
ATOM 726 C C . HIS A 1 97 ? -3.18 20.719 -1.354 1 97.94 97 HIS A C 1
ATOM 728 O O . HIS A 1 97 ? -2.225 21 -0.626 1 97.94 97 HIS A O 1
ATOM 734 N N . VAL A 1 98 ? -3.729 19.516 -1.322 1 98.69 98 VAL A N 1
ATOM 735 C CA . VAL A 1 98 ? -3.23 18.484 -0.409 1 98.69 98 VAL A CA 1
ATOM 736 C C . VAL A 1 98 ? -2.139 17.672 -1.097 1 98.69 98 VAL A C 1
ATOM 738 O O . VAL A 1 98 ? -2.359 17.109 -2.174 1 98.69 98 VAL A O 1
ATOM 741 N N . LYS A 1 99 ? -0.974 17.625 -0.551 1 98.44 99 LYS A N 1
ATOM 742 C CA . LYS A 1 99 ? 0.117 16.812 -1.072 1 98.44 99 LYS A CA 1
ATOM 743 C C . LYS A 1 99 ? 0.075 15.398 -0.487 1 98.44 99 LYS A C 1
ATOM 745 O O . LYS A 1 99 ? 0.052 15.227 0.734 1 98.44 99 LYS A O 1
ATOM 750 N N . PHE A 1 100 ? 0.005 14.445 -1.302 1 98.81 100 PHE A N 1
ATOM 751 C CA . PHE A 1 100 ? 0.031 13.047 -0.888 1 98.81 100 PHE A CA 1
ATOM 752 C C . PHE A 1 100 ? 1.464 12.539 -0.78 1 98.81 100 PHE A C 1
ATOM 754 O O . PHE A 1 100 ? 2.107 12.266 -1.794 1 98.81 100 PHE A O 1
ATOM 761 N N . LEU A 1 101 ? 1.97 12.359 0.426 1 98.88 101 LEU A N 1
ATOM 762 C CA . LEU A 1 101 ? 3.367 12.016 0.664 1 98.88 101 LEU A CA 1
ATOM 763 C C . LEU A 1 101 ? 3.488 10.586 1.194 1 98.88 101 LEU A C 1
ATOM 765 O O . LEU A 1 101 ? 2.691 10.164 2.035 1 98.88 101 LEU A O 1
ATOM 769 N N . ALA A 1 102 ? 4.449 9.906 0.678 1 98.88 102 ALA A N 1
ATOM 770 C CA . ALA A 1 102 ? 4.648 8.5 0.998 1 98.88 102 ALA A CA 1
ATOM 771 C C . ALA A 1 102 ? 5.711 8.32 2.076 1 98.88 102 ALA A C 1
ATOM 773 O O . ALA A 1 102 ? 6.828 8.836 1.945 1 98.88 102 ALA A O 1
ATOM 774 N N . ASP A 1 103 ? 5.363 7.641 3.088 1 98.75 103 ASP A N 1
ATOM 775 C CA . ASP A 1 103 ? 6.285 7.16 4.113 1 98.75 103 ASP A CA 1
ATOM 776 C C . ASP A 1 103 ? 6.375 5.633 4.102 1 98.75 103 ASP A C 1
ATOM 778 O O . ASP A 1 103 ? 6.191 4.988 5.137 1 98.75 103 ASP A O 1
ATOM 782 N N . GLY A 1 104 ? 6.699 5.102 2.984 1 98.31 104 GLY A N 1
ATOM 783 C CA . GLY A 1 104 ? 6.527 3.691 2.676 1 98.31 104 GLY A CA 1
ATOM 784 C C . GLY A 1 104 ? 7.246 2.777 3.648 1 98.31 104 GLY A C 1
ATOM 785 O O . GLY A 1 104 ? 6.832 1.636 3.861 1 98.31 104 GLY A O 1
ATOM 786 N N . SER A 1 105 ? 8.297 3.242 4.27 1 97.94 105 SER A N 1
ATOM 787 C CA . SER A 1 105 ? 9.047 2.414 5.211 1 97.94 105 SER A CA 1
ATOM 788 C C . SER A 1 105 ? 8.648 2.719 6.652 1 97.94 105 SER A C 1
ATOM 790 O O . SER A 1 105 ? 9.164 2.105 7.59 1 97.94 105 SER A O 1
ATOM 792 N N . GLY A 1 106 ? 7.789 3.715 6.828 1 98.06 106 GLY A N 1
ATOM 793 C CA . GLY A 1 106 ? 7.293 4.07 8.148 1 98.06 106 GLY A CA 1
ATOM 794 C C . GLY A 1 106 ? 8.32 4.797 8.992 1 98.06 106 GLY A C 1
ATOM 795 O O . GLY A 1 106 ? 8.172 4.887 10.219 1 98.06 106 GLY A O 1
ATOM 796 N N . THR A 1 107 ? 9.398 5.27 8.383 1 98 107 THR A N 1
ATOM 797 C CA . THR A 1 107 ? 10.492 5.883 9.125 1 98 107 THR A CA 1
ATOM 798 C C . THR A 1 107 ? 10.047 7.188 9.773 1 98 107 THR A C 1
ATOM 800 O O . THR A 1 107 ? 10.352 7.438 10.945 1 98 107 THR A O 1
ATOM 803 N N . TYR A 1 108 ? 9.359 8.039 9.008 1 98.69 108 TYR A N 1
ATOM 804 C CA . TYR A 1 108 ? 8.938 9.312 9.57 1 98.69 108 TYR A CA 1
ATOM 805 C C . TYR A 1 108 ? 7.844 9.109 10.609 1 98.69 108 TYR A C 1
ATOM 807 O O . TYR A 1 108 ? 7.824 9.797 11.641 1 98.69 108 TYR A O 1
ATOM 815 N N . THR A 1 109 ? 6.914 8.211 10.266 1 98.62 109 THR A N 1
ATOM 816 C CA . THR A 1 109 ? 5.871 7.855 11.227 1 98.62 109 THR A CA 1
ATOM 817 C C . THR A 1 109 ? 6.48 7.406 12.547 1 98.62 109 THR A C 1
ATOM 819 O O . THR A 1 109 ? 6 7.777 13.625 1 98.62 109 THR A O 1
ATOM 822 N N . HIS A 1 110 ? 7.504 6.613 12.438 1 98.31 110 HIS A N 1
ATOM 823 C CA . HIS A 1 110 ? 8.227 6.195 13.633 1 98.31 110 HIS A CA 1
ATOM 824 C C . HIS A 1 110 ? 8.828 7.395 14.359 1 98.31 110 HIS A C 1
ATOM 826 O O . HIS A 1 110 ? 8.742 7.492 15.586 1 98.31 110 HIS A O 1
ATOM 832 N N . ALA A 1 111 ? 9.453 8.336 13.648 1 98.5 111 ALA A N 1
ATOM 833 C CA . ALA A 1 111 ? 10.062 9.523 14.234 1 98.5 111 ALA A CA 1
ATOM 834 C C . ALA A 1 111 ? 9.031 10.375 14.961 1 98.5 111 ALA A C 1
ATOM 836 O O . ALA A 1 111 ? 9.352 11.07 15.93 1 98.5 111 ALA A O 1
ATOM 837 N N . LEU A 1 112 ? 7.773 10.289 14.492 1 98.75 112 LEU A N 1
ATOM 838 C CA . LEU A 1 112 ? 6.684 11.016 15.133 1 98.75 112 LEU A CA 1
ATOM 839 C C . LEU A 1 112 ? 6.16 10.266 16.344 1 98.75 112 LEU A C 1
ATOM 841 O O . LEU A 1 112 ? 5.371 10.812 17.125 1 98.75 112 LEU A O 1
ATOM 845 N N . GLY A 1 113 ? 6.578 9.07 16.562 1 98.5 113 GLY A N 1
ATOM 846 C CA . GLY A 1 113 ? 6.039 8.227 17.625 1 98.5 113 GLY A CA 1
ATOM 847 C C . GLY A 1 113 ? 4.594 7.836 17.391 1 98.5 113 GLY A C 1
ATOM 848 O O . GLY A 1 113 ? 3.824 7.703 18.344 1 98.5 113 GLY A O 1
ATOM 849 N N . LEU A 1 114 ? 4.211 7.66 16.141 1 98.38 114 LEU A N 1
ATOM 850 C CA . LEU A 1 114 ? 2.797 7.477 15.844 1 98.38 114 LEU A CA 1
ATOM 851 C C . LEU A 1 114 ? 2.568 6.184 15.07 1 98.38 114 LEU A C 1
ATOM 853 O O . LEU A 1 114 ? 1.585 6.062 14.336 1 98.38 114 LEU A O 1
ATOM 857 N N . GLU A 1 115 ? 3.463 5.285 15.156 1 96.94 115 GLU A N 1
ATOM 858 C CA . GLU A 1 115 ? 3.293 3.992 14.5 1 96.94 115 GLU A CA 1
ATOM 859 C C . GLU A 1 115 ? 2.18 3.182 15.148 1 96.94 115 GLU A C 1
ATOM 861 O O . GLU A 1 115 ? 1.97 3.27 16.359 1 96.94 115 GLU A O 1
ATOM 866 N N . LEU A 1 116 ? 1.513 2.453 14.43 1 96.12 116 LEU A N 1
ATOM 867 C CA . LEU A 1 116 ? 0.472 1.507 14.82 1 96.12 116 LEU A CA 1
ATOM 868 C C . LEU A 1 116 ? 0.734 0.132 14.211 1 96.12 116 LEU A C 1
ATOM 870 O O . LEU A 1 116 ? 0.826 -0.005 12.992 1 96.12 116 LEU A O 1
ATOM 874 N N . ASP A 1 117 ? 0.904 -0.841 15.102 1 96.25 117 ASP A N 1
ATOM 875 C CA . ASP A 1 117 ? 1.112 -2.197 14.609 1 96.25 117 ASP A CA 1
ATOM 876 C C . ASP A 1 117 ? -0.219 -2.889 14.32 1 96.25 117 ASP A C 1
ATOM 878 O O . ASP A 1 117 ? -0.945 -3.254 15.25 1 96.25 117 ASP A O 1
ATOM 882 N N . LEU A 1 118 ? -0.51 -3.094 13.07 1 96.12 118 LEU A N 1
ATOM 883 C CA . LEU A 1 118 ? -1.736 -3.762 12.641 1 96.12 118 LEU A CA 1
ATOM 884 C C . LEU A 1 118 ? -1.422 -5.051 11.891 1 96.12 118 LEU A C 1
ATOM 886 O O . LEU A 1 118 ? -2.158 -5.441 10.984 1 96.12 118 LEU A O 1
ATOM 890 N N . SER A 1 119 ? -0.336 -5.691 12.195 1 95.94 119 SER A N 1
ATOM 891 C CA . SER A 1 119 ? 0.102 -6.914 11.523 1 95.94 119 SER A CA 1
ATOM 892 C C . SER A 1 119 ? -0.909 -8.039 11.711 1 95.94 119 SER A C 1
ATOM 894 O O . SER A 1 119 ? -1.136 -8.836 10.797 1 95.94 119 SER A O 1
ATOM 896 N N . GLU A 1 120 ? -1.555 -8.117 12.867 1 94 120 GLU A N 1
ATOM 897 C CA . GLU A 1 120 ? -2.527 -9.164 13.148 1 94 120 GLU A CA 1
ATOM 898 C C . GLU A 1 120 ? -3.76 -9.023 12.258 1 94 120 GLU A C 1
ATOM 900 O O . GLU A 1 120 ? -4.465 -10.008 12 1 94 120 GLU A O 1
ATOM 905 N N . LYS A 1 121 ? -3.969 -7.797 11.75 1 92.56 121 LYS A N 1
ATOM 906 C CA . LYS A 1 121 ? -5.109 -7.539 10.883 1 92.56 121 LYS A CA 1
ATOM 907 C C . LYS A 1 121 ? -4.703 -7.598 9.414 1 92.56 121 LYS A C 1
ATOM 909 O O . LYS A 1 121 ? -5.492 -7.262 8.523 1 92.56 121 LYS A O 1
ATOM 914 N N . GLY A 1 122 ? -3.373 -7.871 9.156 1 94.5 122 GLY A N 1
ATOM 915 C CA . GLY A 1 122 ? -2.898 -8 7.789 1 94.5 122 GLY A CA 1
ATOM 916 C C . GLY A 1 122 ? -2.572 -6.672 7.137 1 94.5 122 GLY A C 1
ATOM 917 O O . GLY A 1 122 ? -2.455 -6.586 5.914 1 94.5 122 GLY A O 1
ATOM 918 N N . LEU A 1 123 ? -2.424 -5.641 7.914 1 95.56 123 LEU A N 1
ATOM 919 C CA . LEU A 1 123 ? -2.166 -4.312 7.363 1 95.56 123 LEU A CA 1
ATOM 920 C C . LEU A 1 123 ? -0.709 -3.914 7.574 1 95.56 123 LEU A C 1
ATOM 922 O O . LEU A 1 123 ? -0.23 -2.957 6.961 1 95.56 123 LEU A O 1
ATOM 926 N N . GLY A 1 124 ? 0.025 -4.699 8.438 1 96.06 124 GLY A N 1
ATOM 927 C CA . GLY A 1 124 ? 1.391 -4.324 8.766 1 96.06 124 GLY A CA 1
ATOM 928 C C . GLY A 1 124 ? 1.473 -3.098 9.656 1 96.06 124 GLY A C 1
ATOM 929 O O . GLY A 1 124 ? 0.54 -2.805 10.406 1 96.06 124 GLY A O 1
ATOM 930 N N . THR A 1 125 ? 2.695 -2.494 9.641 1 96.81 125 THR A N 1
ATOM 931 C CA . THR A 1 125 ? 2.877 -1.243 10.375 1 96.81 125 THR A CA 1
ATOM 932 C C . THR A 1 125 ? 2.188 -0.091 9.648 1 96.81 125 THR A C 1
ATOM 934 O O . THR A 1 125 ? 2.381 0.096 8.445 1 96.81 125 THR A O 1
ATOM 937 N N . ARG A 1 126 ? 1.374 0.6 10.414 1 98 126 ARG A N 1
ATOM 938 C CA . ARG A 1 126 ? 0.643 1.739 9.867 1 98 126 ARG A CA 1
ATOM 939 C C . ARG A 1 126 ? 0.799 2.967 10.758 1 98 126 ARG A C 1
ATOM 941 O O . ARG A 1 126 ? 1.508 2.922 11.766 1 98 126 ARG A O 1
ATOM 948 N N . SER A 1 127 ? 0.29 4.051 10.312 1 98.25 127 SER A N 1
ATOM 949 C CA . SER A 1 127 ? 0.225 5.266 11.117 1 98.25 127 SER A CA 1
ATOM 950 C C . SER A 1 127 ? -1.079 5.34 11.906 1 98.25 127 SER A C 1
ATOM 952 O O . SER A 1 127 ? -2.146 5.012 11.383 1 98.25 127 SER A O 1
ATOM 954 N N . ARG A 1 128 ? -0.965 5.816 13.141 1 98.12 128 ARG A N 1
ATOM 955 C CA . ARG A 1 128 ? -2.174 6.32 13.781 1 98.12 128 ARG A CA 1
ATOM 956 C C . ARG A 1 128 ? -2.795 7.449 12.969 1 98.12 128 ARG A C 1
ATOM 958 O O . ARG A 1 128 ? -2.096 8.148 12.234 1 98.12 128 ARG A O 1
ATOM 965 N N . ARG A 1 129 ? -4.121 7.52 13.141 1 98.69 129 ARG A N 1
ATOM 966 C CA . ARG A 1 129 ? -4.781 8.68 12.555 1 98.69 129 ARG A CA 1
ATOM 967 C C . ARG A 1 129 ? -4.504 9.938 13.375 1 98.69 129 ARG A C 1
ATOM 969 O O . ARG A 1 129 ? -4.602 9.922 14.602 1 98.69 129 ARG A O 1
ATOM 976 N N . PHE A 1 130 ? -4.133 11.016 12.664 1 98.88 130 PHE A N 1
ATOM 977 C CA . PHE A 1 130 ? -3.832 12.234 13.406 1 98.88 130 PHE A CA 1
ATOM 978 C C . PHE A 1 130 ? -3.904 13.453 12.492 1 98.88 130 PHE A C 1
ATOM 980 O O . PHE A 1 130 ? -3.988 13.32 11.273 1 98.88 130 PHE A O 1
ATOM 987 N N . ALA A 1 131 ? -3.918 14.617 13.055 1 98.94 131 ALA A N 1
ATOM 988 C CA . ALA A 1 131 ? -3.703 15.906 12.398 1 98.94 131 ALA A CA 1
ATOM 989 C C . ALA A 1 131 ? -2.906 16.844 13.297 1 98.94 131 ALA A C 1
ATOM 991 O O . ALA A 1 131 ? -3.258 17.062 14.461 1 98.94 131 ALA A O 1
ATOM 992 N N . LEU A 1 132 ? -1.853 17.359 12.758 1 98.94 132 LEU A N 1
ATOM 993 C CA . LEU A 1 132 ? -1.022 18.344 13.43 1 98.94 132 LEU A CA 1
ATOM 994 C C . LEU A 1 132 ? -1.112 19.703 12.719 1 98.94 132 LEU A C 1
ATOM 996 O O . LEU A 1 132 ? -1.208 19.75 11.492 1 98.94 132 LEU A O 1
ATOM 1000 N N . LEU A 1 133 ? -1.084 20.719 13.492 1 98.94 133 LEU A N 1
ATOM 1001 C CA . LEU A 1 133 ? -0.774 22.062 13.023 1 98.94 133 LEU A CA 1
ATOM 1002 C C . LEU A 1 133 ? 0.583 22.516 13.539 1 98.94 133 LEU A C 1
ATOM 1004 O O . LEU A 1 133 ? 0.829 22.5 14.75 1 98.94 133 LEU A O 1
ATOM 1008 N N . ALA A 1 134 ? 1.48 22.828 12.656 1 98.88 134 ALA A N 1
ATOM 1009 C CA . ALA A 1 134 ? 2.799 23.312 13.07 1 98.88 134 ALA A CA 1
ATOM 1010 C C . ALA A 1 134 ? 3.08 24.703 12.508 1 98.88 134 ALA A 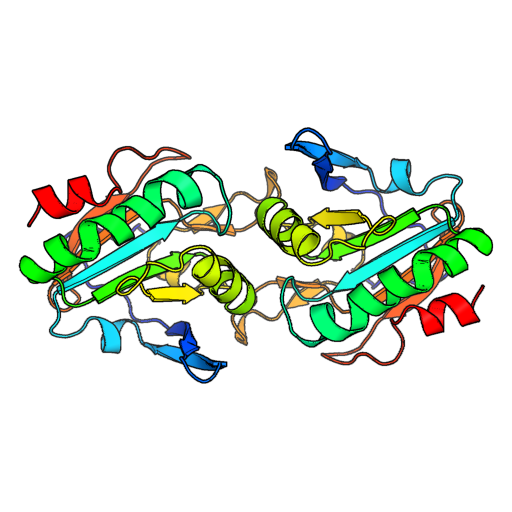C 1
ATOM 1012 O O . ALA A 1 134 ? 2.662 25.016 11.391 1 98.88 134 ALA A O 1
ATOM 1013 N N . ASP A 1 135 ? 3.717 25.5 13.266 1 98.81 135 ASP A N 1
ATOM 1014 C CA . ASP A 1 135 ? 4.211 26.812 12.883 1 98.81 135 ASP A CA 1
ATOM 1015 C C . ASP A 1 135 ? 5.73 26.891 13.023 1 98.81 135 ASP A C 1
ATOM 1017 O O . ASP A 1 135 ? 6.258 26.844 14.133 1 98.81 135 ASP A O 1
ATOM 1021 N N . ASN A 1 136 ? 6.426 27.031 11.828 1 98.69 136 ASN A N 1
ATOM 1022 C CA . ASN A 1 136 ? 7.883 27.047 11.836 1 98.69 136 ASN A CA 1
ATOM 1023 C C . ASN A 1 136 ? 8.453 25.859 12.609 1 98.69 136 ASN A C 1
ATOM 1025 O O . ASN A 1 136 ? 9.242 26.047 13.539 1 98.69 136 ASN A O 1
ATOM 1029 N N . LEU A 1 137 ? 7.953 24.688 12.344 1 98.75 137 LEU A N 1
ATOM 1030 C CA . LEU A 1 137 ? 8.43 23.391 12.789 1 98.75 137 LEU A CA 1
ATOM 1031 C C . LEU A 1 137 ? 7.898 23.062 14.18 1 98.75 137 LEU A C 1
ATOM 1033 O O 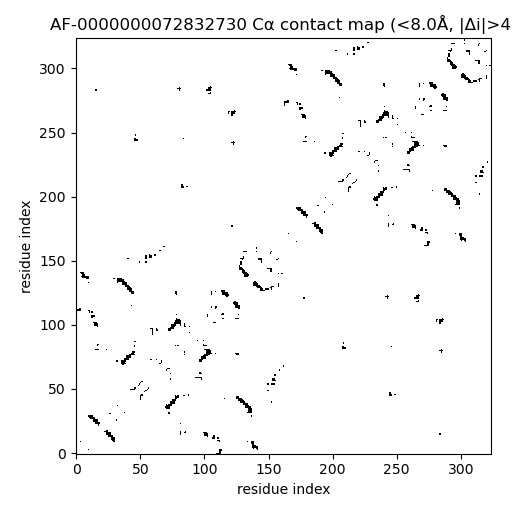. LEU A 1 137 ? 7.988 21.922 14.633 1 98.75 137 LEU A O 1
ATOM 1037 N N . VAL A 1 138 ? 7.273 24.062 14.82 1 98.88 138 VAL A N 1
ATOM 1038 C CA . VAL A 1 138 ? 6.82 23.812 16.188 1 98.88 138 VAL A CA 1
ATOM 1039 C C . VAL A 1 138 ? 5.348 23.406 16.172 1 98.88 138 VAL A C 1
ATOM 1041 O O . VAL A 1 138 ? 4.508 24.109 15.617 1 98.88 138 VAL A O 1
ATOM 1044 N N . VAL A 1 139 ? 5.062 22.297 16.781 1 98.94 139 VAL A N 1
ATOM 1045 C CA . VAL A 1 139 ? 3.699 21.781 16.812 1 98.94 139 VAL A CA 1
ATOM 1046 C C . VAL A 1 139 ? 2.846 22.656 17.734 1 98.94 139 VAL A C 1
ATOM 1048 O O . VAL A 1 139 ? 3.191 22.875 18.891 1 98.94 139 VAL A O 1
ATOM 1051 N N . LYS A 1 140 ? 1.757 23.125 17.188 1 98.81 140 LYS A N 1
ATOM 1052 C CA . LYS A 1 140 ? 0.827 23.969 17.922 1 98.81 140 LYS A CA 1
ATOM 1053 C C . LYS A 1 140 ? -0.448 23.219 18.281 1 98.81 140 LYS A C 1
ATOM 1055 O O . LYS A 1 140 ? -1.109 23.531 19.281 1 98.81 140 LYS A O 1
ATOM 1060 N N . VAL A 1 141 ? -0.871 22.312 17.469 1 98.81 141 VAL A N 1
ATOM 1061 C CA . VAL A 1 141 ? -2.002 21.422 17.672 1 98.81 141 VAL A CA 1
ATOM 1062 C C . VAL A 1 141 ? -1.582 19.984 17.359 1 98.81 141 VAL A C 1
ATOM 1064 O O . VAL A 1 141 ? -0.898 19.734 16.359 1 98.81 141 VAL A O 1
ATOM 1067 N N . ALA A 1 142 ? -1.887 19.125 18.219 1 98.81 142 ALA A N 1
ATOM 1068 C CA . ALA A 1 142 ? -1.626 17.703 18.016 1 98.81 142 ALA A CA 1
ATOM 1069 C C . ALA A 1 142 ? -2.865 16.859 18.312 1 98.81 142 ALA A C 1
ATOM 1071 O O . ALA A 1 142 ? -3.115 16.516 19.469 1 98.81 142 ALA A O 1
ATOM 1072 N N . ASN A 1 143 ? -3.668 16.578 17.297 1 98.75 143 ASN A N 1
ATOM 1073 C CA . ASN A 1 143 ? -4.848 15.719 17.406 1 98.75 143 ASN A CA 1
ATOM 1074 C C . ASN A 1 143 ? -4.551 14.289 16.953 1 98.75 143 ASN A C 1
ATOM 1076 O O . ASN A 1 143 ? -4.57 13.984 15.766 1 98.75 143 ASN A O 1
ATOM 1080 N N . ILE A 1 144 ? -4.305 13.391 17.922 1 98.5 144 ILE A N 1
ATOM 1081 C CA . ILE A 1 144 ? -3.922 12.008 17.656 1 98.5 144 ILE A CA 1
ATOM 1082 C C . ILE A 1 144 ? -5.047 11.07 18.094 1 98.5 144 ILE A C 1
ATOM 1084 O O . ILE A 1 144 ? -5.414 11.039 19.266 1 98.5 144 ILE A O 1
ATOM 1088 N N . GLU A 1 145 ? -5.582 10.406 17.141 1 98.44 145 GLU A N 1
ATOM 1089 C CA . GLU A 1 145 ? -6.695 9.508 17.422 1 98.44 145 GLU A CA 1
ATOM 1090 C C . GLU A 1 145 ? -6.219 8.25 18.141 1 98.44 145 GLU A C 1
ATOM 1092 O O . GLU A 1 145 ? -5.055 7.863 18.016 1 98.44 145 GLU A O 1
ATOM 1097 N N . GLU A 1 146 ? -7.125 7.668 18.844 1 93.12 146 GLU A N 1
ATOM 1098 C CA . GLU A 1 146 ? -6.883 6.355 19.438 1 93.12 146 GLU A CA 1
ATOM 1099 C C . GLU A 1 146 ? -7.598 5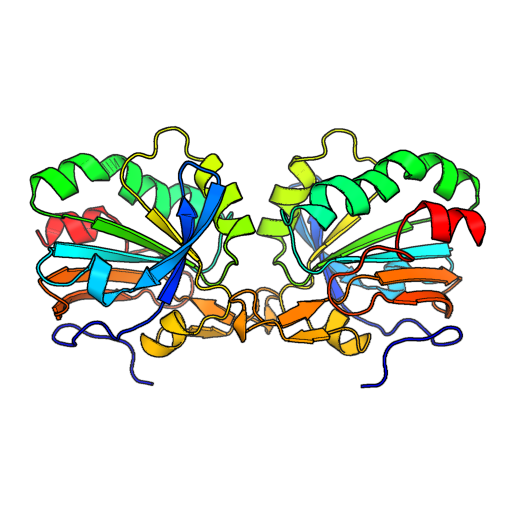.258 18.656 1 93.12 146 GLU A C 1
ATOM 1101 O O . GLU A 1 146 ? -8.734 5.441 18.203 1 93.12 146 GLU A O 1
ATOM 1106 N N . GLY A 1 147 ? -6.855 4.172 18.469 1 85.19 147 GLY A N 1
ATOM 1107 C CA . GLY A 1 147 ? -7.438 3.061 17.734 1 85.19 147 GLY A CA 1
ATOM 1108 C C . GLY A 1 147 ? -7.883 3.439 16.344 1 85.19 147 GLY A C 1
ATOM 1109 O O . GLY A 1 147 ? -7.117 4.031 15.578 1 85.19 147 GLY A O 1
ATOM 1110 N N . GLY A 1 148 ? -9.078 3.125 15.922 1 87.88 148 GLY A N 1
ATOM 1111 C CA . GLY A 1 148 ? -9.625 3.389 14.602 1 87.88 148 GLY A CA 1
ATOM 1112 C C . GLY A 1 148 ? -10.562 4.586 14.57 1 87.88 148 GLY A C 1
ATOM 1113 O O . GLY A 1 148 ? -11.297 4.777 13.602 1 87.88 148 GLY A O 1
ATOM 1114 N N . ALA A 1 149 ? -10.461 5.445 15.586 1 94.56 149 ALA A N 1
ATOM 1115 C CA . ALA A 1 149 ? -11.398 6.562 15.711 1 94.56 149 ALA A CA 1
ATOM 1116 C C . ALA A 1 149 ? -11.07 7.668 14.711 1 94.56 149 ALA A C 1
ATOM 1118 O O . ALA A 1 149 ? -9.938 7.758 14.227 1 94.56 149 ALA A O 1
ATOM 1119 N N . PHE A 1 150 ? -12.031 8.422 14.383 1 98.06 150 PHE A N 1
ATOM 1120 C CA . PHE A 1 150 ? -12 9.664 13.617 1 98.06 150 PHE A CA 1
ATOM 1121 C C . PHE A 1 150 ? -12.922 10.703 14.242 1 98.06 150 PHE A C 1
ATOM 1123 O O . PHE A 1 150 ? -14.055 10.891 13.797 1 98.06 150 PHE A O 1
ATOM 1130 N N . THR A 1 151 ? -12.344 11.344 15.234 1 97.69 151 THR A N 1
ATOM 1131 C CA . THR A 1 151 ? -13.195 12.219 16.016 1 97.69 151 THR A CA 1
ATOM 1132 C C . THR A 1 151 ? -12.555 13.594 16.188 1 97.69 151 THR A C 1
ATOM 1134 O O . THR A 1 151 ? -13.258 14.602 16.297 1 97.69 151 THR A O 1
ATOM 1137 N N . ILE A 1 152 ? -11.258 13.664 16.141 1 98.25 152 ILE A N 1
ATOM 1138 C CA . ILE A 1 152 ? -10.633 14.93 16.516 1 98.25 152 ILE A CA 1
ATOM 1139 C C . ILE A 1 152 ? -9.609 15.32 15.445 1 98.25 152 ILE A C 1
ATOM 1141 O O . ILE A 1 152 ? -9.008 16.391 15.531 1 98.25 152 ILE A O 1
ATOM 1145 N N . SER A 1 153 ? -9.375 14.523 14.414 1 98.69 153 SER A N 1
ATOM 1146 C CA . SER A 1 153 ? -8.258 14.719 13.492 1 98.69 153 SER A CA 1
ATOM 1147 C C . SER A 1 153 ? -8.742 15.305 12.172 1 98.69 153 SER A C 1
ATOM 1149 O O . SER A 1 153 ? -7.977 15.383 11.203 1 98.69 153 SER A O 1
ATOM 1151 N N . GLY A 1 154 ? -9.984 15.695 12.117 1 98.62 154 GLY A N 1
ATOM 1152 C CA . GLY A 1 154 ? -10.539 16.234 10.883 1 98.62 154 GLY A CA 1
ATOM 1153 C C . GLY A 1 154 ? -10.141 17.672 10.633 1 98.62 154 GLY A C 1
ATOM 1154 O O . GLY A 1 154 ? -9.57 18.328 11.516 1 98.62 154 GLY A O 1
ATOM 1155 N N . ALA A 1 155 ? -10.422 18.172 9.391 1 98.69 155 ALA A N 1
ATOM 1156 C CA . ALA A 1 155 ? -10.109 19.547 8.977 1 98.69 155 ALA A CA 1
ATOM 1157 C C . ALA A 1 155 ? -10.852 20.562 9.844 1 98.69 155 ALA A C 1
ATOM 1159 O O . ALA A 1 155 ? -10.312 21.625 10.141 1 98.69 155 ALA A O 1
ATOM 1160 N N . GLU A 1 156 ? -12.016 20.203 10.25 1 97.94 156 GLU A N 1
ATOM 1161 C CA . GLU A 1 156 ? -12.828 21.109 11.055 1 97.94 156 GLU A CA 1
ATOM 1162 C C . GLU A 1 156 ? -12.156 21.422 12.391 1 97.94 156 GLU A C 1
ATOM 1164 O O . GLU A 1 156 ? -12.211 22.547 12.875 1 97.94 156 GLU A O 1
ATOM 1169 N N . GLU A 1 157 ? -11.609 20.422 12.992 1 98.12 157 GLU A N 1
ATOM 1170 C CA . GLU A 1 157 ? -10.938 20.625 14.266 1 98.12 157 GLU A CA 1
ATOM 1171 C C . GLU A 1 157 ? -9.734 21.547 14.117 1 98.12 157 GLU A C 1
ATOM 1173 O O . GLU A 1 157 ? -9.461 22.375 14.992 1 98.12 157 GLU A O 1
ATOM 1178 N N . ILE A 1 158 ? -8.977 21.406 13.016 1 98.5 158 ILE A N 1
ATOM 1179 C CA . ILE A 1 158 ? -7.844 22.281 12.758 1 98.5 158 ILE A CA 1
ATOM 1180 C C . ILE A 1 158 ? -8.336 23.703 12.492 1 98.5 158 ILE A C 1
ATOM 1182 O O . ILE A 1 158 ? -7.77 24.672 13.008 1 98.5 158 ILE A O 1
ATOM 1186 N N . LEU A 1 159 ? -9.414 23.859 11.711 1 98.31 159 LEU A N 1
ATOM 1187 C CA . LEU A 1 159 ? -10 25.156 11.406 1 98.31 159 LEU A CA 1
ATOM 1188 C C . LEU A 1 159 ? -10.383 25.891 12.695 1 98.31 159 LEU A C 1
ATOM 1190 O O . LEU A 1 159 ? -10.148 27.094 12.812 1 98.31 159 LEU A O 1
ATOM 1194 N N . ASN A 1 160 ? -10.883 25.109 13.602 1 97.12 160 ASN A N 1
ATOM 1195 C CA . ASN A 1 160 ? -11.32 25.703 14.867 1 97.12 160 ASN A CA 1
ATOM 1196 C C . ASN A 1 160 ? -10.133 26.219 15.68 1 97.12 160 ASN A C 1
ATOM 1198 O O . ASN A 1 160 ? -10.289 27.125 16.5 1 97.12 160 ASN A O 1
ATOM 1202 N N . ALA A 1 161 ? -9.039 25.672 15.438 1 96.56 161 ALA A N 1
ATOM 1203 C CA . ALA A 1 161 ? -7.848 26.062 16.188 1 96.56 161 ALA A CA 1
ATOM 1204 C C . ALA A 1 161 ? -7.145 27.25 15.547 1 96.56 161 ALA A C 1
ATOM 1206 O O . ALA A 1 161 ? -6.23 27.828 16.125 1 96.56 161 ALA A O 1
ATOM 1207 N N . LEU A 1 162 ? -7.449 27.594 14.312 1 96.88 162 LEU A N 1
ATOM 1208 C CA . LEU A 1 162 ? -6.844 28.703 13.578 1 96.88 162 LEU A CA 1
ATOM 1209 C C . LEU A 1 162 ? -7.562 30.016 13.875 1 96.88 162 LEU A C 1
ATOM 1211 O O . LEU A 1 162 ? -6.922 31.062 14 1 96.88 162 LEU A O 1
ATOM 1215 N N . MET B 1 1 ? 14.555 -17.719 6.316 1 76.38 1 MET B N 1
ATOM 1216 C CA . MET B 1 1 ? 14.141 -19.031 5.805 1 76.38 1 MET B CA 1
ATOM 1217 C C . MET B 1 1 ? 14.633 -19.234 4.375 1 76.38 1 MET B C 1
ATOM 1219 O O . MET B 1 1 ? 14.805 -18.266 3.631 1 76.38 1 MET B O 1
ATOM 1223 N N . ALA B 1 2 ? 14.914 -20.469 4.07 1 92.81 2 ALA B N 1
ATOM 1224 C CA . ALA B 1 2 ? 15.312 -20.75 2.693 1 92.81 2 ALA B CA 1
ATOM 1225 C C . ALA B 1 2 ? 14.156 -20.484 1.729 1 92.81 2 ALA B C 1
ATOM 1227 O O . ALA B 1 2 ? 13 -20.766 2.041 1 92.81 2 ALA B O 1
ATOM 1228 N N . PRO B 1 3 ? 14.445 -19.875 0.578 1 97.5 3 PRO B N 1
ATOM 1229 C CA . PRO B 1 3 ? 13.375 -19.625 -0.397 1 97.5 3 PRO B CA 1
ATOM 1230 C C . PRO B 1 3 ? 12.695 -20.922 -0.859 1 97.5 3 PRO B C 1
ATOM 1232 O O . PRO B 1 3 ? 13.352 -21.953 -0.984 1 97.5 3 PRO B O 1
ATOM 1235 N N . ILE B 1 4 ? 11.422 -20.906 -0.994 1 98.69 4 ILE B N 1
ATOM 1236 C CA . ILE B 1 4 ? 10.625 -21.984 -1.564 1 98.69 4 ILE B CA 1
ATOM 1237 C C . ILE B 1 4 ? 11.289 -22.5 -2.84 1 98.69 4 ILE B C 1
ATOM 1239 O O . ILE B 1 4 ? 11.828 -21.703 -3.627 1 98.69 4 ILE B O 1
ATOM 1243 N N . ALA B 1 5 ? 11.219 -23.812 -3.094 1 98.56 5 ALA B N 1
ATOM 1244 C CA . ALA B 1 5 ? 11.883 -24.422 -4.242 1 98.56 5 ALA B CA 1
ATOM 1245 C C . ALA B 1 5 ? 11.055 -25.578 -4.809 1 98.56 5 ALA B C 1
ATOM 1247 O O . ALA B 1 5 ? 10.109 -26.031 -4.168 1 98.56 5 ALA B O 1
ATOM 1248 N N . VAL B 1 6 ? 11.453 -25.953 -6.008 1 98.69 6 VAL B N 1
ATOM 1249 C CA . VAL B 1 6 ? 10.805 -27.094 -6.641 1 98.69 6 VAL B CA 1
ATOM 1250 C C . VAL B 1 6 ? 10.859 -28.312 -5.707 1 98.69 6 VAL B C 1
ATOM 1252 O O . VAL B 1 6 ? 11.906 -28.594 -5.109 1 98.69 6 VAL B O 1
ATOM 1255 N N . GLY B 1 7 ? 9.797 -28.922 -5.57 1 98.69 7 GLY B N 1
ATOM 1256 C CA . GLY B 1 7 ? 9.711 -30.094 -4.711 1 98.69 7 GLY B CA 1
ATOM 1257 C C . GLY B 1 7 ? 9.156 -29.797 -3.334 1 98.69 7 GLY B C 1
ATOM 1258 O O . GLY B 1 7 ? 8.656 -30.688 -2.646 1 98.69 7 GLY B O 1
ATOM 1259 N N . ASP B 1 8 ? 9.227 -28.594 -2.893 1 98.69 8 ASP B N 1
ATOM 1260 C CA . ASP B 1 8 ? 8.688 -28.188 -1.601 1 98.69 8 ASP B CA 1
ATOM 1261 C C . ASP B 1 8 ? 7.16 -28.141 -1.638 1 98.69 8 ASP B C 1
ATOM 1263 O O . ASP B 1 8 ? 6.566 -27.906 -2.693 1 98.69 8 ASP B O 1
ATOM 1267 N N . ALA B 1 9 ? 6.566 -28.375 -0.521 1 98.5 9 ALA B N 1
ATOM 1268 C CA . ALA B 1 9 ? 5.145 -28.062 -0.374 1 98.5 9 ALA B CA 1
ATOM 1269 C C . ALA B 1 9 ? 4.934 -26.578 -0.102 1 98.5 9 ALA B C 1
ATOM 1271 O O . ALA B 1 9 ? 5.688 -25.969 0.656 1 98.5 9 ALA B O 1
ATOM 1272 N N . LEU B 1 10 ? 3.916 -26.016 -0.78 1 98.75 10 LEU B N 1
ATOM 1273 C CA . LEU B 1 10 ? 3.537 -24.672 -0.384 1 98.75 10 LEU B CA 1
ATOM 1274 C C . LEU B 1 10 ? 3.26 -24.594 1.114 1 98.75 10 LEU B C 1
ATOM 1276 O O . LEU B 1 10 ? 2.531 -25.438 1.654 1 98.75 10 LEU B O 1
ATOM 1280 N N . PRO B 1 11 ? 3.852 -23.672 1.763 1 98.62 11 PRO B N 1
ATOM 1281 C CA . PRO B 1 11 ? 3.488 -23.531 3.176 1 98.62 11 PRO B CA 1
ATOM 1282 C C . PRO B 1 11 ? 2.043 -23.078 3.371 1 98.62 11 PRO B C 1
ATOM 1284 O O . PRO B 1 11 ? 1.471 -22.422 2.492 1 98.62 11 PRO B O 1
ATOM 1287 N N . GLU B 1 12 ? 1.466 -23.453 4.492 1 98.44 12 GLU B N 1
ATOM 1288 C CA . GLU B 1 12 ? 0.15 -22.906 4.832 1 98.44 12 GLU B CA 1
ATOM 1289 C C . GLU B 1 12 ? 0.237 -21.438 5.238 1 98.44 12 GLU B C 1
ATOM 1291 O O . GLU B 1 12 ? 1.282 -20.984 5.707 1 98.44 12 GLU B O 1
ATOM 1296 N N . GLY B 1 13 ? -0.831 -20.719 4.957 1 98.06 13 GLY B N 1
ATOM 1297 C CA . GLY B 1 13 ? -0.982 -19.312 5.316 1 98.06 13 GLY B CA 1
ATOM 1298 C C . GLY B 1 13 ? -2.312 -18.734 4.883 1 98.06 13 GLY B C 1
ATOM 1299 O O . GLY B 1 13 ? -3.133 -19.422 4.277 1 98.06 13 GLY B O 1
ATOM 1300 N N . THR B 1 14 ? -2.504 -17.547 5.305 1 98.06 14 THR B N 1
ATOM 1301 C CA . THR B 1 14 ? -3.752 -16.844 5.004 1 98.06 14 THR B CA 1
ATOM 1302 C C . THR B 1 14 ? -3.484 -15.57 4.219 1 98.06 14 THR B C 1
ATOM 1304 O O . THR B 1 14 ? -2.557 -14.82 4.535 1 98.06 14 THR B O 1
ATOM 1307 N N . LEU B 1 15 ? -4.234 -15.375 3.186 1 98.56 15 LEU B N 1
ATOM 1308 C CA . LEU B 1 15 ? -4.227 -14.172 2.363 1 98.56 15 LEU B CA 1
ATOM 1309 C C . LEU B 1 15 ? -5.602 -13.516 2.348 1 98.56 15 LEU B C 1
ATOM 1311 O O . LEU B 1 15 ? -6.617 -14.188 2.535 1 98.56 15 LEU B O 1
ATOM 1315 N N . ALA B 1 16 ? -5.609 -12.266 2.115 1 98.69 16 ALA B N 1
ATOM 1316 C CA . ALA B 1 16 ? -6.871 -11.531 2.229 1 98.69 16 ALA B CA 1
ATOM 1317 C C . ALA B 1 16 ? -7.301 -10.969 0.877 1 98.69 16 ALA B C 1
ATOM 1319 O O . ALA B 1 16 ? -6.457 -10.648 0.035 1 98.69 16 ALA B O 1
ATOM 1320 N N . CYS B 1 17 ? -8.578 -10.875 0.668 1 98.12 17 CYS B N 1
ATOM 1321 C CA . CYS B 1 17 ? -9.148 -10.188 -0.488 1 98.12 17 CYS B CA 1
ATOM 1322 C C . CYS B 1 17 ? -10.594 -9.781 -0.226 1 98.12 17 CYS B C 1
ATOM 1324 O O . CYS B 1 17 ? -11.227 -10.289 0.701 1 98.12 17 CYS B O 1
ATOM 1326 N N . PHE B 1 18 ? -11.062 -8.828 -0.948 1 97.62 18 PHE B N 1
ATOM 1327 C CA . PHE B 1 18 ? -12.484 -8.508 -0.935 1 97.62 18 PHE B CA 1
ATOM 1328 C C . PHE B 1 18 ? -13.242 -9.359 -1.95 1 97.62 18 PHE B C 1
ATOM 1330 O O . PHE B 1 18 ? -12.789 -9.531 -3.084 1 97.62 18 PHE B O 1
ATOM 1337 N N . ASP B 1 19 ? -14.398 -9.883 -1.526 1 95.56 19 ASP B N 1
ATOM 1338 C CA . ASP B 1 19 ? -15.188 -10.68 -2.455 1 95.56 19 ASP B CA 1
ATOM 1339 C C . ASP B 1 19 ? -16.141 -9.797 -3.262 1 95.56 19 ASP B C 1
ATOM 1341 O O . ASP B 1 19 ? -16.047 -8.57 -3.221 1 95.56 19 ASP B O 1
ATOM 1345 N N . GLU B 1 20 ? -17.031 -10.406 -4.047 1 92.19 20 GLU B N 1
ATOM 1346 C CA . GLU B 1 20 ? -17.922 -9.703 -4.957 1 92.19 20 GLU B CA 1
ATOM 1347 C C . GLU B 1 20 ? -18.891 -8.805 -4.195 1 92.19 20 GLU B C 1
ATOM 1349 O O . GLU B 1 20 ? -19.453 -7.867 -4.766 1 92.19 20 GLU B O 1
ATOM 1354 N N . ASN B 1 21 ? -19.094 -9.078 -2.883 1 94.88 21 ASN B N 1
ATOM 1355 C CA . ASN B 1 21 ? -19.984 -8.273 -2.041 1 94.88 21 ASN B CA 1
ATOM 1356 C C . ASN B 1 21 ? -19.188 -7.254 -1.223 1 94.88 21 ASN B C 1
ATOM 1358 O O . ASN B 1 21 ? -19.703 -6.715 -0.239 1 94.88 21 ASN B O 1
ATOM 1362 N N . ASP B 1 22 ? -17.938 -7.164 -1.565 1 94.19 22 ASP B N 1
ATOM 1363 C CA . ASP B 1 22 ? -17.047 -6.203 -0.915 1 94.19 22 ASP B CA 1
ATOM 1364 C C . ASP B 1 22 ? -16.828 -6.57 0.551 1 94.19 22 ASP B C 1
ATOM 1366 O O . ASP B 1 22 ? -16.703 -5.688 1.403 1 94.19 22 ASP B O 1
ATOM 1370 N N . GLN B 1 23 ? -16.938 -7.824 0.834 1 96.94 23 GLN B N 1
ATOM 1371 C CA . GLN B 1 23 ? -16.625 -8.32 2.17 1 96.94 23 GLN B CA 1
ATOM 1372 C C . GLN B 1 23 ? -15.195 -8.844 2.24 1 96.94 23 GLN B C 1
ATOM 1374 O O . GLN B 1 23 ? -14.766 -9.602 1.37 1 96.94 23 GLN B O 1
ATOM 1379 N N . LEU B 1 24 ? -14.516 -8.414 3.238 1 97.31 24 LEU B N 1
ATOM 1380 C CA . LEU B 1 24 ? -13.148 -8.867 3.447 1 97.31 24 LEU B CA 1
ATOM 1381 C C . LEU B 1 24 ? -13.109 -10.344 3.826 1 97.31 24 LEU B C 1
ATOM 1383 O O . LEU B 1 24 ? -13.773 -10.758 4.781 1 97.31 24 LEU B O 1
ATOM 1387 N N . GLN B 1 25 ? -12.367 -11.07 3.049 1 97.81 25 GLN B N 1
ATOM 1388 C CA . GLN B 1 25 ? -12.227 -12.5 3.277 1 97.81 25 GLN B CA 1
ATOM 1389 C C . GLN B 1 25 ? -10.789 -12.859 3.623 1 97.81 25 GLN B C 1
ATOM 1391 O O . GLN B 1 25 ? -9.852 -12.219 3.148 1 97.81 25 GLN B O 1
ATOM 1396 N N . GLN B 1 26 ? -10.688 -13.805 4.484 1 97.75 26 GLN B N 1
ATOM 1397 C CA . GLN B 1 26 ? -9.422 -14.484 4.742 1 97.75 26 GLN B CA 1
ATOM 1398 C C . GLN B 1 26 ? -9.391 -15.859 4.074 1 97.75 26 GLN B C 1
ATOM 1400 O O . GLN B 1 26 ? -10.219 -16.719 4.379 1 97.75 26 GLN B O 1
ATOM 1405 N N . LEU B 1 27 ? -8.445 -16.047 3.197 1 98.19 27 LEU B N 1
ATOM 1406 C CA . LEU B 1 27 ? -8.406 -17.281 2.402 1 98.19 27 LEU B CA 1
ATOM 1407 C C . LEU B 1 27 ? -7.188 -18.125 2.764 1 98.19 27 LEU B C 1
ATOM 1409 O O . LEU B 1 27 ? -6.074 -17.594 2.852 1 98.19 27 LEU B O 1
ATOM 1413 N N . SER B 1 28 ? -7.371 -19.391 2.996 1 98.5 28 SER B N 1
ATOM 1414 C CA . SER B 1 28 ? -6.301 -20.359 3.229 1 98.5 28 SER B CA 1
ATOM 1415 C C . SER B 1 28 ? -5.613 -20.734 1.926 1 98.5 28 SER B C 1
ATOM 1417 O O . SER B 1 28 ? -6.27 -21.125 0.961 1 98.5 28 SER B O 1
ATOM 1419 N N . VAL B 1 29 ? -4.285 -20.672 1.912 1 98.62 29 VAL B N 1
ATOM 1420 C CA . VAL B 1 29 ? -3.527 -21.062 0.729 1 98.62 29 VAL B CA 1
ATOM 1421 C C . VAL B 1 29 ? -3.732 -22.547 0.453 1 98.62 29 VAL B C 1
ATOM 1423 O O . VAL B 1 29 ? -3.934 -22.953 -0.695 1 98.62 29 VAL B O 1
ATOM 1426 N N . HIS B 1 30 ? -3.713 -23.344 1.453 1 98.75 30 HIS B N 1
ATOM 1427 C CA . HIS B 1 30 ? -3.93 -24.781 1.262 1 98.75 30 HIS B CA 1
ATOM 1428 C C . HIS B 1 30 ? -5.324 -25.047 0.708 1 98.75 30 HIS B C 1
ATOM 1430 O O . HIS B 1 30 ? -5.488 -25.906 -0.165 1 98.75 30 HIS B O 1
ATOM 1436 N N . ALA B 1 31 ? -6.348 -24.344 1.201 1 98.38 31 ALA B N 1
ATOM 1437 C CA . ALA B 1 31 ? -7.699 -24.531 0.681 1 98.38 31 ALA B CA 1
ATOM 1438 C C . ALA B 1 31 ? -7.773 -24.156 -0.799 1 98.38 31 ALA B C 1
ATOM 1440 O O . ALA B 1 31 ? -8.5 -24.797 -1.565 1 98.38 31 ALA B O 1
ATOM 1441 N N . LEU B 1 32 ? -7.004 -23.172 -1.228 1 98.12 32 LEU B N 1
ATOM 1442 C CA . LEU B 1 32 ? -7.012 -22.703 -2.607 1 98.12 32 LEU B CA 1
ATOM 1443 C C . LEU B 1 32 ? -6.25 -23.656 -3.516 1 98.12 32 LEU B C 1
ATOM 1445 O O . LEU B 1 32 ? -6.543 -23.75 -4.711 1 98.12 32 LEU B O 1
ATOM 1449 N N . ALA B 1 33 ? -5.285 -24.422 -2.934 1 98.56 33 ALA B N 1
ATOM 1450 C CA . ALA B 1 33 ? -4.301 -25.062 -3.803 1 98.56 33 ALA B CA 1
ATOM 1451 C C . ALA B 1 33 ? -4.379 -26.578 -3.689 1 98.56 33 ALA B C 1
ATOM 1453 O O . ALA B 1 33 ? -3.871 -27.297 -4.555 1 98.56 33 ALA B O 1
ATOM 1454 N N . ALA B 1 34 ? -4.879 -27.109 -2.578 1 98.56 34 ALA B N 1
ATOM 1455 C CA . ALA B 1 34 ? -4.926 -28.562 -2.385 1 98.56 34 ALA B CA 1
ATOM 1456 C C . ALA B 1 34 ? -5.762 -29.234 -3.471 1 98.56 34 ALA B C 1
ATOM 1458 O O . ALA B 1 34 ? -6.887 -28.812 -3.746 1 98.56 34 ALA B O 1
ATOM 1459 N N . GLY B 1 35 ? -5.18 -30.266 -4.082 1 98.56 35 GLY B N 1
ATOM 1460 C CA . GLY B 1 35 ? -5.879 -31.016 -5.113 1 98.56 35 GLY B CA 1
ATOM 1461 C C . GLY B 1 35 ? -6.016 -30.25 -6.418 1 98.56 35 GLY B C 1
ATOM 1462 O O . GLY B 1 35 ? -6.734 -30.688 -7.32 1 98.56 35 GLY B O 1
ATOM 1463 N N . LYS B 1 36 ? -5.34 -29.156 -6.602 1 98.75 36 LYS B N 1
ATOM 1464 C CA . LYS B 1 36 ? -5.457 -28.297 -7.773 1 98.75 36 LYS B CA 1
ATOM 1465 C C . LYS B 1 36 ? -4.086 -27.969 -8.359 1 98.75 36 LYS B C 1
ATOM 1467 O O . LYS B 1 36 ? -3.066 -28.109 -7.676 1 98.75 36 LYS B O 1
ATOM 1472 N N . LYS B 1 37 ? -4.047 -27.688 -9.609 1 98.81 37 LYS B N 1
ATOM 1473 C CA . LYS B 1 37 ? -2.908 -27.016 -10.242 1 98.81 37 LYS B CA 1
ATOM 1474 C C . LYS B 1 37 ? -3.049 -25.5 -10.18 1 98.81 37 LYS B C 1
ATOM 1476 O O . LYS B 1 37 ? -4.004 -24.938 -10.719 1 98.81 37 LYS B O 1
ATOM 1481 N N . VAL B 1 38 ? -2.121 -24.859 -9.469 1 98.88 38 VAL B N 1
ATOM 1482 C CA . VAL B 1 38 ? -2.281 -23.438 -9.195 1 98.88 38 VAL B CA 1
ATOM 1483 C C . VAL B 1 38 ? -1.01 -22.688 -9.586 1 98.88 38 VAL B C 1
ATOM 1485 O O . VAL B 1 38 ? 0.092 -23.234 -9.508 1 98.88 38 VAL B O 1
ATOM 1488 N N . ILE B 1 39 ? -1.18 -21.516 -10.117 1 98.94 39 ILE B N 1
ATOM 1489 C CA . ILE B 1 39 ? -0.092 -20.547 -10.266 1 98.94 39 ILE B CA 1
ATOM 1490 C C . ILE B 1 39 ? -0.14 -19.531 -9.125 1 98.94 39 ILE B C 1
ATOM 1492 O O . ILE B 1 39 ? -1.202 -18.984 -8.82 1 98.94 39 ILE B O 1
ATOM 1496 N N . LEU B 1 40 ? 0.913 -19.375 -8.406 1 98.94 40 LEU B N 1
ATOM 1497 C CA . LEU B 1 40 ? 1.127 -18.312 -7.434 1 98.94 40 LEU B CA 1
ATOM 1498 C C . LEU B 1 40 ? 2.254 -17.391 -7.879 1 98.94 40 LEU B C 1
ATOM 1500 O O . LEU B 1 40 ? 3.402 -17.812 -8.008 1 98.94 40 LEU B O 1
ATOM 1504 N N . PHE B 1 41 ? 1.938 -16.172 -8.164 1 98.94 41 PHE B N 1
ATOM 1505 C CA . PHE B 1 41 ? 3.02 -15.266 -8.516 1 98.94 41 PHE B CA 1
ATOM 1506 C C . PHE B 1 41 ? 2.973 -14.016 -7.641 1 98.94 41 PHE B C 1
ATOM 1508 O O . PHE B 1 41 ? 1.896 -13.586 -7.219 1 98.94 41 PHE B O 1
ATOM 1515 N N . GLY B 1 42 ? 4.086 -13.508 -7.32 1 98.81 42 GLY B N 1
ATOM 1516 C CA . GLY B 1 42 ? 4.242 -12.367 -6.434 1 98.81 42 GLY B CA 1
ATOM 1517 C C . GLY B 1 42 ? 4.988 -11.211 -7.078 1 98.81 42 GLY B C 1
ATOM 1518 O O . GLY B 1 42 ? 5.832 -11.422 -7.953 1 98.81 42 GLY B O 1
ATOM 1519 N N . VAL B 1 43 ? 4.652 -10.062 -6.68 1 98.75 43 VAL B N 1
ATOM 1520 C CA . VAL B 1 43 ? 5.254 -8.836 -7.199 1 98.75 43 VAL B CA 1
ATOM 1521 C C . VAL B 1 43 ? 5.691 -7.945 -6.043 1 98.75 43 VAL B C 1
ATOM 1523 O O . VAL B 1 43 ? 5.16 -8.047 -4.938 1 98.75 43 VAL B O 1
ATOM 1526 N N . PRO B 1 44 ? 6.66 -7.055 -6.293 1 98.19 44 PRO B N 1
ATOM 1527 C CA . PRO B 1 44 ? 7.145 -6.18 -5.227 1 98.19 44 PRO B CA 1
ATOM 1528 C C . PRO B 1 44 ? 6.059 -5.25 -4.688 1 98.19 44 PRO B C 1
ATOM 1530 O O . PRO B 1 44 ? 6.012 -4.977 -3.486 1 98.19 44 PRO B O 1
ATOM 1533 N N . GLY B 1 45 ? 5.207 -4.781 -5.711 1 98.25 45 GLY B N 1
ATOM 1534 C CA . GLY B 1 45 ? 4.23 -3.857 -5.156 1 98.25 45 GLY B CA 1
ATOM 1535 C C . GLY B 1 45 ? 3.143 -3.475 -6.145 1 98.25 45 GLY B C 1
ATOM 1536 O O . GLY B 1 45 ? 3.4 -3.35 -7.344 1 98.25 45 GLY B O 1
ATOM 1537 N N . ALA B 1 46 ? 1.961 -3.166 -5.594 1 98.75 46 ALA B N 1
ATOM 1538 C CA . ALA B 1 46 ? 0.826 -2.67 -6.367 1 98.75 46 ALA B CA 1
ATOM 1539 C C . ALA B 1 46 ? 1.152 -1.331 -7.023 1 98.75 46 ALA B C 1
ATOM 1541 O O . ALA B 1 46 ? 1.842 -0.496 -6.434 1 98.75 46 ALA B O 1
ATOM 1542 N N . PHE B 1 47 ? 0.695 -1.138 -8.312 1 98.62 47 PHE B N 1
ATOM 1543 C CA . PHE B 1 47 ? 0.744 0.103 -9.078 1 98.62 47 PHE B CA 1
ATOM 1544 C C . PHE B 1 47 ? 2.164 0.395 -9.547 1 98.62 47 PHE B C 1
ATOM 1546 O O . PHE B 1 47 ? 2.408 1.398 -10.219 1 98.62 47 PHE B O 1
ATOM 1553 N N . THR B 1 48 ? 3.172 -0.482 -9.188 1 97.81 48 THR B N 1
ATOM 1554 C CA . THR B 1 48 ? 4.52 -0.305 -9.719 1 97.81 48 THR B CA 1
ATOM 1555 C C . THR B 1 48 ? 4.547 -0.562 -11.219 1 97.81 48 THR B C 1
ATOM 1557 O O . THR B 1 48 ? 3.787 -1.388 -11.727 1 97.81 48 THR B O 1
ATOM 1560 N N . PRO B 1 49 ? 5.387 0.112 -11.922 1 96.88 49 PRO B N 1
ATOM 1561 C CA . PRO B 1 49 ? 5.312 0.108 -13.383 1 96.88 49 PRO B CA 1
ATOM 1562 C C . PRO B 1 49 ? 5.473 -1.289 -13.984 1 96.88 49 PRO B C 1
ATOM 1564 O O . PRO B 1 49 ? 4.59 -1.764 -14.703 1 96.88 49 PRO B O 1
ATOM 1567 N N . THR B 1 50 ? 6.555 -2.043 -13.719 1 97.44 50 THR B N 1
ATOM 1568 C CA . THR B 1 50 ? 6.781 -3.359 -14.305 1 97.44 50 THR B CA 1
ATOM 1569 C C . THR B 1 50 ? 5.684 -4.332 -13.891 1 97.44 50 THR B C 1
ATOM 1571 O O . THR B 1 50 ? 5.188 -5.105 -14.711 1 97.44 50 THR B O 1
ATOM 1574 N N . CYS B 1 51 ? 5.281 -4.301 -12.688 1 98.38 51 CYS B N 1
ATOM 1575 C CA . CYS B 1 51 ? 4.211 -5.16 -12.195 1 98.38 51 CYS B CA 1
ATOM 1576 C C . CYS B 1 51 ? 2.906 -4.887 -12.938 1 98.38 51 CYS B C 1
ATOM 1578 O O . CYS B 1 51 ? 2.215 -5.816 -13.352 1 98.38 51 CYS B O 1
ATOM 1580 N N . SER B 1 52 ? 2.617 -3.623 -13.156 1 98.62 52 SER B N 1
ATOM 1581 C CA . SER B 1 52 ? 1.312 -3.195 -13.656 1 98.62 52 SER B CA 1
ATOM 1582 C C . SER B 1 52 ? 1.258 -3.242 -15.172 1 98.62 52 SER B C 1
ATOM 1584 O O . SER B 1 52 ? 0.188 -3.436 -15.758 1 98.62 52 SER B O 1
ATOM 1586 N N . MET B 1 53 ? 2.396 -3.088 -15.812 1 98 53 MET B N 1
ATOM 1587 C CA . MET B 1 53 ? 2.381 -2.949 -17.266 1 98 53 MET B CA 1
ATOM 1588 C C . MET B 1 53 ? 2.787 -4.254 -17.938 1 98 53 MET B C 1
ATOM 1590 O O . MET B 1 53 ? 2.518 -4.453 -19.125 1 98 53 MET B O 1
ATOM 1594 N N . LYS B 1 54 ? 3.438 -5.113 -17.188 1 98.25 54 LYS B N 1
ATOM 1595 C CA . LYS B 1 54 ? 3.984 -6.301 -17.844 1 98.25 54 LYS B CA 1
ATOM 1596 C C . LYS B 1 54 ? 3.586 -7.57 -17.094 1 98.25 54 LYS B C 1
ATOM 1598 O O . LYS B 1 54 ? 2.9 -8.43 -17.641 1 98.25 54 LYS B O 1
ATOM 1603 N N . HIS B 1 55 ? 3.898 -7.68 -15.844 1 98.81 55 HIS B N 1
ATOM 1604 C CA . HIS B 1 55 ? 3.775 -8.938 -15.125 1 98.81 55 HIS B CA 1
ATOM 1605 C C . HIS B 1 55 ? 2.314 -9.352 -14.969 1 98.81 55 HIS B C 1
ATOM 1607 O O . HIS B 1 55 ? 1.919 -10.43 -15.398 1 98.81 55 HIS B O 1
ATOM 1613 N N . VAL B 1 56 ? 1.456 -8.477 -14.391 1 98.88 56 VAL B N 1
ATOM 1614 C CA . VAL B 1 56 ? 0.052 -8.773 -14.133 1 98.88 56 VAL B CA 1
ATOM 1615 C C . VAL B 1 56 ? -0.696 -8.945 -15.453 1 98.88 56 VAL B C 1
ATOM 1617 O O . VAL B 1 56 ? -1.363 -9.961 -15.672 1 98.88 56 VAL B O 1
ATOM 1620 N N . PRO B 1 57 ? -0.522 -8.016 -16.406 1 98.81 57 PRO B N 1
ATOM 1621 C CA . PRO B 1 57 ? -1.207 -8.203 -17.688 1 98.81 57 PRO B CA 1
ATOM 1622 C C . PRO B 1 57 ? -0.791 -9.484 -18.406 1 98.81 57 PRO B C 1
ATOM 1624 O O . PRO B 1 57 ? -1.608 -10.117 -19.078 1 98.81 57 PRO B O 1
ATOM 1627 N N . GLY B 1 58 ? 0.441 -9.82 -18.281 1 98.75 58 GLY B N 1
ATOM 1628 C CA . GLY B 1 58 ? 0.881 -11.078 -18.859 1 98.75 58 GLY B CA 1
ATOM 1629 C C . GLY B 1 58 ? 0.048 -12.266 -18.422 1 98.75 58 GLY B C 1
ATOM 1630 O O . GLY B 1 58 ? -0.361 -13.086 -19.234 1 98.75 58 GLY B O 1
ATOM 1631 N N . PHE B 1 59 ? -0.22 -12.344 -17.125 1 98.88 59 PHE B N 1
ATOM 1632 C CA . PHE B 1 59 ? -1.012 -13.453 -16.625 1 98.88 59 PHE B CA 1
ATOM 1633 C C . PHE B 1 59 ? -2.484 -13.281 -16.969 1 98.88 59 PHE B C 1
ATOM 1635 O O . PHE B 1 59 ? -3.18 -14.258 -17.25 1 98.88 59 PHE B O 1
ATOM 1642 N N . ILE B 1 60 ? -3.021 -12.07 -16.984 1 98.81 60 ILE B N 1
ATOM 1643 C CA . ILE B 1 60 ? -4.418 -11.82 -17.312 1 98.81 60 ILE B CA 1
ATOM 1644 C C . ILE B 1 60 ? -4.676 -12.211 -18.781 1 98.81 60 ILE B C 1
ATOM 1646 O O . ILE B 1 60 ? -5.637 -12.922 -19.078 1 98.81 60 ILE B O 1
ATOM 1650 N N . GLU B 1 61 ? -3.781 -11.812 -19.641 1 98.5 61 GLU B N 1
ATOM 1651 C CA . GLU B 1 61 ? -3.945 -12.047 -21.078 1 98.5 61 GLU B CA 1
ATOM 1652 C C . GLU B 1 61 ? -3.82 -13.523 -21.422 1 98.5 61 GLU B C 1
ATOM 1654 O O . GLU B 1 61 ? -4.43 -14 -22.375 1 98.5 61 GLU B O 1
ATOM 1659 N N . ASN B 1 62 ? -3.082 -14.266 -20.672 1 98.56 62 ASN B N 1
ATOM 1660 C CA . ASN B 1 62 ? -2.838 -15.672 -20.969 1 98.56 62 ASN B CA 1
ATOM 1661 C C . ASN B 1 62 ? -3.68 -16.578 -20.078 1 98.56 62 ASN B C 1
ATOM 1663 O O . ASN B 1 62 ? -3.504 -17.797 -20.078 1 98.56 62 ASN B O 1
ATOM 1667 N N . ALA B 1 63 ? -4.531 -16.047 -19.312 1 98.69 63 ALA B N 1
ATOM 1668 C CA . ALA B 1 63 ? -5.25 -16.797 -18.281 1 98.69 63 ALA B CA 1
ATOM 1669 C C . ALA B 1 63 ? -6.066 -17.922 -18.891 1 98.69 63 ALA B C 1
ATOM 1671 O O . ALA B 1 63 ? -6.062 -19.047 -18.375 1 98.69 63 ALA B O 1
ATOM 1672 N N . GLU B 1 64 ? -6.789 -17.656 -19.984 1 98.38 64 GLU B N 1
ATOM 1673 C CA . GLU B 1 64 ? -7.621 -18.672 -20.609 1 98.38 64 GLU B CA 1
ATOM 1674 C C . GLU B 1 64 ? -6.773 -19.844 -21.125 1 98.38 64 GLU B C 1
ATOM 1676 O O . GLU B 1 64 ? -7.152 -21 -20.969 1 98.38 64 GLU B O 1
ATOM 1681 N N . GLU B 1 65 ? -5.688 -19.453 -21.75 1 98.56 65 GLU B N 1
ATOM 1682 C CA . GLU B 1 65 ? -4.789 -20.5 -22.219 1 98.56 65 GLU B CA 1
ATOM 1683 C C . GLU B 1 65 ? -4.246 -21.344 -21.062 1 98.56 65 GLU B C 1
ATOM 1685 O O . GLU B 1 65 ? -4.199 -22.562 -21.141 1 98.56 65 GLU B O 1
ATOM 1690 N N . LEU B 1 66 ? -3.828 -20.703 -20.016 1 98.81 66 LEU B N 1
ATOM 1691 C CA . LEU B 1 66 ? -3.324 -21.406 -18.828 1 98.81 66 LEU B CA 1
ATOM 1692 C C . LEU B 1 66 ? -4.379 -22.344 -18.266 1 98.81 66 LEU B C 1
ATOM 1694 O O . LEU B 1 66 ? -4.078 -23.484 -17.922 1 98.81 66 LEU B O 1
ATOM 1698 N N . LYS B 1 67 ? -5.574 -21.891 -18.172 1 98.56 67 LYS B N 1
ATOM 1699 C CA . LYS B 1 67 ? -6.668 -22.703 -17.672 1 98.56 67 LYS B CA 1
ATOM 1700 C C . LYS B 1 67 ? -6.945 -23.891 -18.594 1 98.56 67 LYS B C 1
ATOM 1702 O O . LYS B 1 67 ? -7.211 -25 -18.125 1 98.56 67 LYS B O 1
ATOM 1707 N N . SER B 1 68 ? -6.895 -23.625 -19.875 1 98.44 68 SER B N 1
ATOM 1708 C CA . SER B 1 68 ? -7.121 -24.688 -20.844 1 98.44 68 SER B CA 1
ATOM 1709 C C . SER B 1 68 ? -6.07 -25.781 -20.719 1 98.44 68 SER B C 1
ATOM 1711 O O . SER B 1 68 ? -6.309 -26.922 -21.109 1 98.44 68 SER B O 1
ATOM 1713 N N . LYS B 1 69 ? -4.984 -25.438 -20.109 1 98.31 69 LYS B N 1
ATOM 1714 C CA . LYS B 1 69 ? -3.896 -26.391 -19.938 1 98.31 69 LYS B CA 1
ATOM 1715 C C . LYS B 1 69 ? -3.93 -27.016 -18.547 1 98.31 69 LYS B C 1
ATOM 1717 O O . LYS B 1 69 ? -2.963 -27.641 -18.109 1 98.31 69 LYS B O 1
ATOM 1722 N N . GLY B 1 70 ? -4.938 -26.719 -17.812 1 98.38 70 GLY B N 1
ATOM 1723 C CA . GLY B 1 70 ? -5.18 -27.453 -16.594 1 98.38 70 GLY B CA 1
ATOM 1724 C C . GLY B 1 70 ? -4.969 -26.625 -15.336 1 98.38 70 GLY B C 1
ATOM 1725 O O . GLY B 1 70 ? -5.102 -27.141 -14.227 1 98.38 70 GLY B O 1
ATOM 1726 N N . VAL B 1 71 ? -4.629 -25.406 -15.461 1 98.88 71 VAL B N 1
ATOM 1727 C CA . VAL B 1 71 ? -4.461 -24.547 -14.297 1 98.88 71 VAL B CA 1
ATOM 1728 C C . VAL B 1 71 ? -5.828 -24.203 -13.711 1 98.88 71 VAL B C 1
ATOM 1730 O O . VAL B 1 71 ? -6.703 -23.688 -14.422 1 98.88 71 VAL B O 1
ATOM 1733 N N . ASP B 1 72 ? -6.008 -24.422 -12.414 1 98.81 72 ASP B N 1
ATOM 1734 C CA . ASP B 1 72 ? -7.289 -24.188 -11.75 1 98.81 72 ASP B CA 1
ATOM 1735 C C . ASP B 1 72 ? -7.383 -22.766 -11.227 1 98.81 72 ASP B C 1
ATOM 1737 O O . ASP B 1 72 ? -8.445 -22.141 -11.297 1 98.81 72 ASP B O 1
ATOM 1741 N N . GLU B 1 73 ? -6.285 -22.266 -10.633 1 98.69 73 GLU B N 1
ATOM 1742 C CA . GLU B 1 73 ? -6.266 -20.953 -10 1 98.69 73 GLU B CA 1
ATOM 1743 C C . GLU B 1 73 ? -5.016 -20.172 -10.398 1 98.69 73 GLU B C 1
ATOM 1745 O O . GLU B 1 73 ? -3.934 -20.75 -10.531 1 98.69 73 GLU B O 1
ATOM 1750 N N . ILE B 1 74 ? -5.16 -18.938 -10.625 1 98.94 74 ILE B N 1
ATOM 1751 C CA . ILE B 1 74 ? -4.062 -17.984 -10.797 1 98.94 74 ILE B CA 1
ATOM 1752 C C . ILE B 1 74 ? -4.109 -16.938 -9.688 1 98.94 74 ILE B C 1
ATOM 1754 O O . ILE B 1 74 ? -5.027 -16.109 -9.648 1 98.94 74 ILE B O 1
ATOM 1758 N N . LEU B 1 75 ? -3.148 -16.969 -8.797 1 98.88 75 LEU B N 1
ATOM 1759 C CA . LEU B 1 75 ? -3.15 -16.188 -7.562 1 98.88 75 LEU B CA 1
ATOM 1760 C C . LEU B 1 75 ? -2.008 -15.18 -7.559 1 98.88 75 LEU B C 1
ATOM 1762 O O . LEU B 1 75 ? -0.838 -15.555 -7.656 1 98.88 75 LEU B O 1
ATOM 1766 N N . LEU B 1 76 ? -2.35 -13.938 -7.523 1 98.94 76 LEU B N 1
ATOM 1767 C CA . LEU B 1 76 ? -1.385 -12.852 -7.355 1 98.94 76 LEU B CA 1
ATOM 1768 C C . LEU B 1 76 ? -1.257 -12.461 -5.887 1 98.94 76 LEU B C 1
ATOM 1770 O O . LEU B 1 76 ? -2.264 -12.273 -5.199 1 98.94 76 LEU B O 1
ATOM 1774 N N . ILE B 1 77 ? -0.029 -12.336 -5.398 1 98.88 77 ILE B N 1
ATOM 1775 C CA . ILE B 1 77 ? 0.127 -11.82 -4.043 1 98.88 77 ILE B CA 1
ATOM 1776 C C . ILE B 1 77 ? 1.086 -10.633 -4.047 1 98.88 77 ILE B C 1
ATOM 1778 O O . ILE B 1 77 ? 1.988 -10.555 -4.887 1 98.88 77 ILE B O 1
ATOM 1782 N N . SER B 1 78 ? 0.913 -9.703 -3.205 1 98.81 78 SER B N 1
ATOM 1783 C CA . SER B 1 78 ? 1.795 -8.594 -2.863 1 98.81 78 SER B CA 1
ATOM 1784 C C . SER B 1 78 ? 1.708 -8.258 -1.378 1 98.81 78 SER B C 1
ATOM 1786 O O . SER B 1 78 ? 0.695 -8.531 -0.731 1 98.81 78 SER B O 1
ATOM 1788 N N . VAL B 1 79 ? 2.809 -7.652 -0.83 1 98.5 79 VAL B N 1
ATOM 1789 C CA . VAL B 1 79 ? 2.805 -7.203 0.559 1 98.5 79 VAL B CA 1
ATOM 1790 C C . VAL B 1 79 ? 2.061 -5.871 0.669 1 98.5 79 VAL B C 1
ATOM 1792 O O . VAL B 1 79 ? 2.533 -4.941 1.326 1 98.5 79 VAL B O 1
ATOM 1795 N N . ASN B 1 80 ? 1.07 -5.602 -0.053 1 98.69 80 ASN B N 1
ATOM 1796 C CA . ASN B 1 80 ? 0.094 -4.527 0.072 1 98.69 80 ASN B CA 1
ATOM 1797 C C . ASN B 1 80 ? -1.168 -4.996 0.792 1 98.69 80 ASN B C 1
ATOM 1799 O O . ASN B 1 80 ? -1.481 -6.188 0.792 1 98.69 80 ASN B O 1
ATOM 1803 N N . ASP B 1 81 ? -1.847 -4.113 1.426 1 98.44 81 ASP B N 1
ATOM 1804 C CA . ASP B 1 81 ? -3.045 -4.465 2.18 1 98.44 81 ASP B CA 1
ATOM 1805 C C . ASP B 1 81 ? -4.23 -4.703 1.249 1 98.44 81 ASP B C 1
ATOM 1807 O O . ASP B 1 81 ? -4.152 -4.426 0.05 1 98.44 81 ASP B O 1
ATOM 1811 N N . PRO B 1 82 ? -5.352 -5.262 1.776 1 98.5 82 PRO B N 1
ATOM 1812 C CA . PRO B 1 82 ? -6.469 -5.668 0.918 1 98.5 82 PRO B CA 1
ATOM 1813 C C . PRO B 1 82 ? -7.141 -4.488 0.223 1 98.5 82 PRO B C 1
ATOM 1815 O O . PRO B 1 82 ? -7.676 -4.637 -0.878 1 98.5 82 PRO B O 1
ATOM 1818 N N . PHE B 1 83 ? -7.137 -3.299 0.824 1 98.69 83 PHE B N 1
ATOM 1819 C CA . PHE B 1 83 ? -7.77 -2.133 0.219 1 98.69 83 PHE B CA 1
ATOM 1820 C C . PHE B 1 83 ? -7 -1.68 -1.017 1 98.69 83 PHE B C 1
ATOM 1822 O O . PHE B 1 83 ? -7.598 -1.398 -2.057 1 98.69 83 PHE B O 1
ATOM 1829 N N . VAL B 1 84 ? -5.688 -1.675 -0.861 1 98.81 84 VAL B N 1
ATOM 1830 C CA . VAL B 1 84 ? -4.828 -1.321 -1.987 1 98.81 84 VAL B CA 1
ATOM 1831 C C . VAL B 1 84 ? -4.969 -2.367 -3.092 1 98.81 84 VAL B C 1
ATOM 1833 O O . VAL B 1 84 ? -5.113 -2.023 -4.266 1 98.81 84 VAL B O 1
ATOM 1836 N N . MET B 1 85 ? -4.941 -3.635 -2.752 1 98.81 85 MET B N 1
ATOM 1837 C CA . MET B 1 85 ? -5.047 -4.695 -3.748 1 98.81 85 MET B CA 1
ATOM 1838 C C . MET B 1 85 ? -6.387 -4.625 -4.477 1 98.81 85 MET B C 1
ATOM 1840 O O . MET B 1 85 ? -6.453 -4.863 -5.684 1 98.81 85 MET B O 1
ATOM 1844 N N . LYS B 1 86 ? -7.445 -4.34 -3.758 1 98.44 86 LYS B N 1
ATOM 1845 C CA . LYS B 1 86 ? -8.758 -4.172 -4.379 1 98.44 86 LYS B CA 1
ATOM 1846 C C . LYS B 1 86 ? -8.75 -3.014 -5.371 1 98.44 86 LYS B C 1
ATOM 1848 O O . LYS B 1 86 ? -9.242 -3.148 -6.492 1 98.44 86 LYS B O 1
ATOM 1853 N N . ALA B 1 87 ? -8.203 -1.896 -4.934 1 98.62 87 ALA B N 1
ATOM 1854 C CA . ALA B 1 87 ? -8.117 -0.731 -5.809 1 98.62 87 ALA B CA 1
ATOM 1855 C C . ALA B 1 87 ? -7.305 -1.046 -7.059 1 98.62 87 ALA B C 1
ATOM 1857 O O . ALA B 1 87 ? -7.664 -0.628 -8.164 1 98.62 87 ALA B O 1
ATOM 1858 N N . TRP B 1 88 ? -6.211 -1.771 -6.867 1 98.88 88 TRP B N 1
ATOM 1859 C CA . TRP B 1 88 ? -5.344 -2.139 -7.977 1 98.88 88 TRP B CA 1
ATOM 1860 C C . TRP B 1 88 ? -6.055 -3.086 -8.938 1 98.88 88 TRP B C 1
ATOM 1862 O O . TRP B 1 88 ? -5.984 -2.914 -10.156 1 98.88 88 TRP B O 1
ATOM 1872 N N . ALA B 1 89 ? -6.781 -4.059 -8.445 1 98.5 89 ALA B N 1
ATOM 1873 C CA . ALA B 1 89 ? -7.523 -5.012 -9.266 1 98.5 89 ALA B CA 1
ATOM 1874 C C . ALA B 1 89 ? -8.516 -4.297 -10.18 1 98.5 89 ALA B C 1
ATOM 1876 O O . ALA B 1 89 ? -8.711 -4.699 -11.328 1 98.5 89 ALA B O 1
ATOM 1877 N N . LYS B 1 90 ? -9.07 -3.236 -9.695 1 97.75 90 LYS B N 1
ATOM 1878 C CA . LYS B 1 90 ? -10.086 -2.498 -10.438 1 97.75 90 LYS B CA 1
ATOM 1879 C C . LYS B 1 90 ? -9.484 -1.837 -11.68 1 97.75 90 LYS B C 1
ATOM 1881 O O . LYS B 1 90 ? -10.219 -1.451 -12.594 1 97.75 90 LYS B O 1
ATOM 1886 N N . THR B 1 91 ? -8.188 -1.706 -11.695 1 98.31 91 THR B N 1
ATOM 1887 C CA . THR B 1 91 ? -7.551 -1.081 -12.852 1 98.31 91 THR B CA 1
ATOM 1888 C C . THR B 1 91 ? -7.461 -2.061 -14.016 1 98.31 91 THR B C 1
ATOM 1890 O O . THR B 1 91 ? -7.062 -1.684 -15.125 1 98.31 91 THR B O 1
ATOM 1893 N N . TYR B 1 92 ? -7.844 -3.291 -13.836 1 98.38 92 TYR B N 1
ATOM 1894 C CA . TYR B 1 92 ? -7.898 -4.309 -14.875 1 98.38 92 TYR B CA 1
ATOM 1895 C C . TYR B 1 92 ? -9.328 -4.773 -15.117 1 98.38 92 TYR B C 1
ATOM 1897 O O . TYR B 1 92 ? -9.68 -5.91 -14.789 1 98.38 92 TYR B O 1
ATOM 1905 N N . PRO B 1 93 ? -10.102 -4.078 -15.805 1 96.25 93 PRO B N 1
ATOM 1906 C CA . PRO B 1 93 ? -11.516 -4.434 -15.977 1 96.25 93 PRO B CA 1
ATOM 1907 C C . PRO B 1 93 ? -11.711 -5.723 -16.766 1 96.25 93 PRO B C 1
ATOM 1909 O O . PRO B 1 93 ? -12.773 -6.348 -16.688 1 96.25 93 PRO B O 1
ATOM 1912 N N . GLU B 1 94 ? -10.703 -6.172 -17.484 1 96.06 94 GLU B N 1
ATOM 1913 C CA . GLU B 1 94 ? -10.82 -7.367 -18.312 1 96.06 94 GLU B CA 1
ATOM 1914 C C . GLU B 1 94 ? -10.422 -8.617 -17.531 1 96.06 94 GLU B C 1
ATOM 1916 O O . GLU B 1 94 ? -10.547 -9.734 -18.047 1 96.06 94 GLU B O 1
ATOM 1921 N N . ASN B 1 95 ? -9.914 -8.375 -16.328 1 97.69 95 ASN B N 1
ATOM 1922 C CA . ASN B 1 95 ? -9.461 -9.516 -15.539 1 97.69 95 ASN B CA 1
ATOM 1923 C C . ASN B 1 95 ? -10.625 -10.391 -15.094 1 97.69 95 ASN B C 1
ATOM 1925 O O . ASN B 1 95 ? -11.586 -9.898 -14.492 1 97.69 95 ASN B O 1
ATOM 1929 N N . LYS B 1 96 ? -10.516 -11.695 -15.344 1 96 96 LYS B N 1
ATOM 1930 C CA . LYS B 1 96 ? -11.586 -12.617 -14.961 1 96 96 LYS B CA 1
ATOM 1931 C C . LYS B 1 96 ? -11.047 -13.742 -14.07 1 96 96 LYS B C 1
ATOM 1933 O O . LYS B 1 96 ? -11.805 -14.359 -13.328 1 96 96 LYS B O 1
ATOM 1938 N N . HIS B 1 97 ? -9.758 -13.906 -14.18 1 97.94 97 HIS B N 1
ATOM 1939 C CA . HIS B 1 97 ? -9.305 -15.188 -13.664 1 97.94 97 HIS B CA 1
ATOM 1940 C C . HIS B 1 97 ? -8.203 -15.008 -12.617 1 97.94 97 HIS B C 1
ATOM 1942 O O . HIS B 1 97 ? -7.898 -15.93 -11.859 1 97.94 97 HIS B O 1
ATOM 1948 N N . VAL B 1 98 ? -7.566 -13.844 -12.57 1 98.69 98 VAL B N 1
ATOM 1949 C CA . VAL B 1 98 ? -6.477 -13.633 -11.625 1 98.69 98 VAL B CA 1
ATOM 1950 C C . VAL B 1 98 ? -7.027 -13.086 -10.305 1 98.69 98 VAL B C 1
ATOM 1952 O O . VAL B 1 98 ? -7.727 -12.07 -10.297 1 98.69 98 VAL B O 1
ATOM 1955 N N . LYS B 1 99 ? -6.797 -13.75 -9.234 1 98.44 99 LYS B N 1
ATOM 1956 C CA . LYS B 1 99 ? -7.203 -13.273 -7.914 1 98.44 99 LYS B CA 1
ATOM 1957 C C . LYS B 1 99 ? -6.121 -12.398 -7.293 1 98.44 99 LYS B C 1
ATOM 1959 O O . LYS B 1 99 ? -4.961 -12.805 -7.188 1 98.44 99 LYS B O 1
ATOM 1964 N N . PHE B 1 100 ? -6.461 -11.234 -6.949 1 98.81 100 PHE B N 1
ATOM 1965 C CA . PHE B 1 100 ? -5.555 -10.305 -6.281 1 98.81 100 PHE B CA 1
ATOM 1966 C C . PHE B 1 100 ? -5.598 -10.5 -4.77 1 98.81 100 PHE B C 1
ATOM 1968 O O . PHE B 1 100 ? -6.547 -10.07 -4.109 1 98.81 100 PHE B O 1
ATOM 1975 N N . LEU B 1 101 ? -4.57 -11.102 -4.188 1 98.88 101 LEU B N 1
ATOM 1976 C CA . LEU B 1 101 ? -4.555 -11.469 -2.777 1 98.88 101 LEU B CA 1
ATOM 1977 C C . LEU B 1 101 ? -3.559 -10.609 -2.002 1 98.88 101 LEU B C 1
ATOM 1979 O O . LEU B 1 101 ? -2.459 -10.336 -2.488 1 98.88 101 LEU B O 1
ATOM 1983 N N . ALA B 1 102 ? -3.98 -10.227 -0.853 1 98.88 102 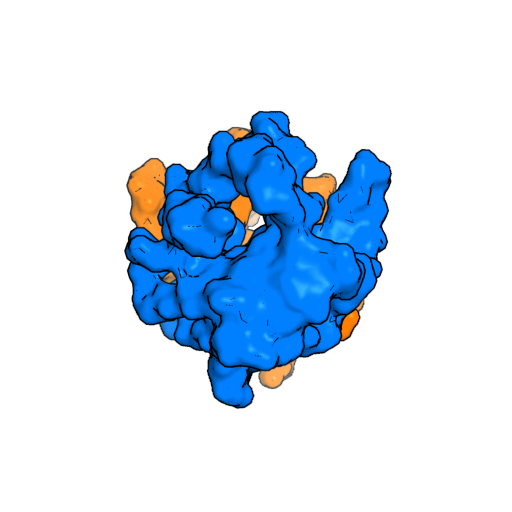ALA B N 1
ATOM 1984 C CA . ALA B 1 102 ? -3.195 -9.312 -0.025 1 98.88 102 ALA B CA 1
ATOM 1985 C C . ALA B 1 102 ? -2.42 -10.07 1.047 1 98.88 102 ALA B C 1
ATOM 1987 O O . ALA B 1 102 ? -3 -10.859 1.803 1 98.88 102 ALA B O 1
ATOM 1988 N N . ASP B 1 103 ? -1.171 -9.844 1.087 1 98.75 103 ASP B N 1
ATOM 1989 C CA . ASP B 1 103 ? -0.289 -10.281 2.164 1 98.75 103 ASP B CA 1
ATOM 1990 C C . ASP B 1 103 ? 0.27 -9.094 2.936 1 98.75 103 ASP B C 1
ATOM 1992 O O . ASP B 1 103 ? 1.484 -8.969 3.109 1 98.75 103 ASP B O 1
ATOM 1996 N N . GLY B 1 104 ? -0.599 -8.281 3.422 1 98.25 104 GLY B N 1
ATOM 1997 C CA . GLY B 1 104 ? -0.283 -6.945 3.896 1 98.25 104 GLY B CA 1
ATOM 1998 C C . GLY B 1 104 ? 0.764 -6.934 4.992 1 98.25 104 GLY B C 1
ATOM 1999 O O . GLY B 1 104 ? 1.493 -5.949 5.152 1 98.25 104 GLY B O 1
ATOM 2000 N N . SER B 1 105 ? 0.892 -7.992 5.742 1 97.88 105 SER B N 1
ATOM 2001 C CA . SER B 1 105 ? 1.876 -8.047 6.816 1 97.88 105 SER B CA 1
ATOM 2002 C C . SER B 1 105 ? 3.133 -8.789 6.379 1 97.88 105 SER B C 1
ATOM 2004 O O . SER B 1 105 ? 4.082 -8.93 7.156 1 97.88 105 SER B O 1
ATOM 2006 N N . GLY B 1 106 ? 3.105 -9.336 5.176 1 98.06 106 GLY B N 1
ATOM 2007 C CA . GLY B 1 106 ? 4.258 -10.031 4.621 1 98.06 106 GLY B CA 1
ATOM 2008 C C . GLY B 1 106 ? 4.488 -11.398 5.246 1 98.06 106 GLY B C 1
ATOM 2009 O O . GLY B 1 106 ? 5.574 -11.961 5.129 1 98.06 106 GLY B O 1
ATOM 2010 N N . THR B 1 107 ? 3.506 -11.914 5.961 1 98 107 THR B N 1
ATOM 2011 C CA . THR B 1 107 ? 3.67 -13.164 6.691 1 98 107 THR B CA 1
ATOM 2012 C C . THR B 1 107 ? 3.85 -14.336 5.73 1 98 107 THR B C 1
ATOM 2014 O O . THR B 1 107 ? 4.719 -15.188 5.938 1 98 107 THR B O 1
ATOM 2017 N N . TYR B 1 108 ? 2.998 -14.414 4.715 1 98.69 108 TYR B N 1
ATOM 2018 C CA . TYR B 1 108 ? 3.104 -15.523 3.777 1 98.69 108 TYR B CA 1
ATOM 2019 C C . TYR B 1 108 ? 4.371 -15.414 2.936 1 98.69 108 TYR B C 1
ATOM 2021 O O . TYR B 1 108 ? 5.027 -16.422 2.654 1 98.69 108 TYR B O 1
ATOM 2029 N N . THR B 1 109 ? 4.637 -14.172 2.502 1 98.62 109 THR B N 1
ATOM 2030 C CA . THR B 1 109 ? 5.875 -13.914 1.771 1 98.62 109 THR B CA 1
ATOM 2031 C C . THR B 1 109 ? 7.082 -14.391 2.572 1 98.62 109 THR B C 1
ATOM 2033 O O . THR B 1 109 ? 8.008 -14.992 2.014 1 98.62 109 THR B O 1
ATOM 2036 N N . HIS B 1 110 ? 7.047 -14.102 3.828 1 98.25 110 HIS B N 1
ATOM 2037 C CA . HIS B 1 110 ? 8.102 -14.586 4.711 1 98.25 110 HIS B CA 1
ATOM 2038 C C . HIS B 1 110 ? 8.141 -16.109 4.734 1 98.25 110 HIS B C 1
ATOM 2040 O O . HIS B 1 110 ? 9.211 -16.719 4.66 1 98.25 110 HIS B O 1
ATOM 2046 N N . ALA B 1 111 ? 6.992 -16.781 4.84 1 98.5 111 ALA B N 1
ATOM 2047 C CA . ALA B 1 111 ? 6.902 -18.234 4.871 1 98.5 111 ALA B CA 1
ATOM 2048 C C . ALA B 1 111 ? 7.465 -18.844 3.59 1 98.5 111 ALA B C 1
ATOM 2050 O O . ALA B 1 111 ? 7.98 -19.969 3.604 1 98.5 111 ALA B O 1
ATOM 2051 N N . LEU B 1 112 ? 7.383 -18.094 2.49 1 98.75 112 LEU B N 1
ATOM 2052 C CA . LEU B 1 112 ? 7.922 -18.547 1.211 1 98.75 112 LEU B CA 1
ATOM 2053 C C . LEU B 1 112 ? 9.422 -18.297 1.132 1 98.75 112 LEU B C 1
ATOM 2055 O O . LEU B 1 112 ? 10.086 -18.766 0.213 1 98.75 112 LEU B O 1
ATOM 2059 N N . GLY B 1 113 ? 9.977 -17.594 2.053 1 98.5 113 GLY B N 1
ATOM 2060 C CA . GLY B 1 113 ? 11.375 -17.188 1.996 1 98.5 113 GLY B CA 1
ATOM 2061 C C . GLY B 1 113 ? 11.664 -16.203 0.876 1 98.5 113 GLY B C 1
ATOM 2062 O O . GLY B 1 113 ? 12.75 -16.234 0.286 1 98.5 113 GLY B O 1
ATOM 2063 N N . LEU B 1 114 ? 10.711 -15.344 0.566 1 98.38 114 LEU B N 1
ATOM 2064 C CA . LEU B 1 114 ? 10.852 -14.516 -0.623 1 98.38 114 LEU B CA 1
ATOM 2065 C C . LEU B 1 114 ? 10.719 -13.039 -0.268 1 98.38 114 LEU B C 1
ATOM 2067 O O . LEU B 1 114 ? 10.336 -12.219 -1.111 1 98.38 114 LEU B O 1
ATOM 2071 N N . GLU B 1 115 ? 10.945 -12.695 0.942 1 96.94 115 GLU B N 1
ATOM 2072 C CA . GLU B 1 115 ? 10.906 -11.297 1.353 1 96.94 115 GLU B CA 1
ATOM 2073 C C . GLU B 1 115 ? 12.062 -10.516 0.742 1 96.94 115 GLU B C 1
ATOM 2075 O O . GLU B 1 115 ? 13.156 -11.055 0.551 1 96.94 115 GLU B O 1
ATOM 2080 N N . LEU B 1 116 ? 11.859 -9.344 0.452 1 96.19 116 LEU B N 1
ATOM 2081 C CA . LEU B 1 116 ? 12.812 -8.359 -0.045 1 96.19 116 LEU B CA 1
ATOM 2082 C C . LEU B 1 116 ? 12.75 -7.078 0.78 1 96.19 116 LEU B C 1
ATOM 2084 O O . LEU B 1 116 ? 11.695 -6.441 0.873 1 96.19 116 LEU B O 1
ATOM 2088 N N . ASP B 1 117 ? 13.883 -6.754 1.404 1 96.25 117 ASP B N 1
ATOM 2089 C CA . ASP B 1 117 ? 13.922 -5.52 2.18 1 96.25 117 ASP B CA 1
ATOM 2090 C C . ASP B 1 117 ? 14.242 -4.32 1.289 1 96.25 117 ASP B C 1
ATOM 2092 O O . ASP B 1 117 ? 15.383 -4.168 0.837 1 96.25 117 ASP B O 1
ATOM 2096 N N . LEU B 1 118 ? 13.266 -3.479 1.073 1 96.06 118 LEU B N 1
ATOM 2097 C CA . LEU B 1 118 ? 13.43 -2.275 0.264 1 96.06 118 LEU B CA 1
ATOM 2098 C C . LEU B 1 118 ? 13.188 -1.021 1.099 1 96.06 118 LEU B C 1
ATOM 2100 O O . LEU B 1 118 ? 12.695 -0.014 0.585 1 96.06 118 LEU B O 1
ATOM 2104 N N . SER B 1 119 ? 13.461 -1.058 2.367 1 96 119 SER B N 1
ATOM 2105 C CA . SER B 1 119 ? 13.234 0.055 3.283 1 96 119 SER B CA 1
ATOM 2106 C C . SER B 1 119 ? 14.07 1.271 2.896 1 96 119 SER B C 1
ATOM 2108 O O . SER B 1 119 ? 13.617 2.408 3.023 1 96 119 SER B O 1
ATOM 2110 N N . GLU B 1 120 ? 15.281 1.053 2.391 1 94 120 GLU B N 1
ATOM 2111 C CA . GLU B 1 120 ? 16.156 2.15 2.004 1 94 120 GLU B CA 1
ATOM 2112 C C . GLU B 1 120 ? 15.594 2.918 0.811 1 94 120 GLU B C 1
ATOM 2114 O O . GLU B 1 120 ? 15.906 4.094 0.62 1 94 120 GLU B O 1
ATOM 2119 N N . LYS B 1 121 ? 14.711 2.236 0.048 1 92.56 121 LYS B N 1
ATOM 2120 C CA . LYS B 1 121 ? 14.094 2.863 -1.117 1 92.56 121 LYS B CA 1
ATOM 2121 C C . LYS B 1 121 ? 12.711 3.414 -0.777 1 92.56 121 LYS B C 1
ATOM 2123 O O . LYS B 1 121 ? 11.977 3.842 -1.665 1 92.56 121 LYS B O 1
ATOM 2128 N N . GLY B 1 122 ? 12.297 3.229 0.522 1 94.62 122 GLY B N 1
ATOM 2129 C CA . GLY B 1 122 ? 11.023 3.773 0.959 1 94.62 122 GLY B CA 1
ATOM 2130 C C . GLY B 1 122 ? 9.844 2.869 0.635 1 94.62 122 GLY B C 1
ATOM 2131 O O . GLY B 1 122 ? 8.695 3.307 0.669 1 94.62 122 GLY B O 1
ATOM 2132 N N . LEU B 1 123 ? 10.102 1.645 0.328 1 95.62 123 LEU B N 1
ATOM 2133 C CA . LEU B 1 123 ? 9.039 0.724 -0.055 1 95.62 123 LEU B CA 1
ATOM 2134 C C . LEU B 1 123 ? 8.727 -0.252 1.075 1 95.62 123 LEU B C 1
ATOM 2136 O O . LEU B 1 123 ? 7.699 -0.93 1.054 1 95.62 123 LEU B O 1
ATOM 2140 N N . GLY B 1 124 ? 9.625 -0.296 2.111 1 96 124 GLY B N 1
ATOM 2141 C CA . GLY B 1 124 ? 9.461 -1.274 3.174 1 96 124 GLY B CA 1
ATOM 2142 C C . GLY B 1 124 ? 9.758 -2.693 2.732 1 96 124 GLY B C 1
ATOM 2143 O O . GLY B 1 124 ? 10.523 -2.908 1.793 1 96 124 GLY B O 1
ATOM 2144 N N . THR B 1 125 ? 9.25 -3.646 3.555 1 96.81 125 THR B N 1
ATOM 2145 C CA . THR B 1 125 ? 9.367 -5.051 3.182 1 96.81 125 THR B CA 1
ATOM 2146 C C . THR B 1 125 ? 8.43 -5.387 2.025 1 96.81 125 THR B C 1
ATOM 2148 O O . THR B 1 125 ? 7.242 -5.07 2.074 1 96.81 125 THR B O 1
ATOM 2151 N N . ARG B 1 126 ? 9.031 -5.977 1.017 1 98 126 ARG B N 1
ATOM 2152 C CA . ARG B 1 126 ? 8.273 -6.363 -0.167 1 98 126 ARG B CA 1
ATOM 2153 C C . ARG B 1 126 ? 8.547 -7.812 -0.551 1 98 126 ARG B C 1
ATOM 2155 O O . ARG B 1 126 ? 9.297 -8.508 0.14 1 98 126 ARG B O 1
ATOM 2162 N N . SER B 1 127 ? 7.855 -8.281 -1.513 1 98.25 127 SER B N 1
ATOM 2163 C CA . SER B 1 127 ? 8.109 -9.594 -2.092 1 98.25 127 SER B CA 1
ATOM 2164 C C . SER B 1 127 ? 9.094 -9.508 -3.258 1 98.25 127 SER B C 1
ATOM 2166 O O . SER B 1 127 ? 9.008 -8.594 -4.078 1 98.25 127 SER B O 1
ATOM 2168 N N . ARG B 1 128 ? 9.984 -10.484 -3.32 1 98.12 128 ARG B N 1
ATOM 2169 C CA . ARG B 1 128 ? 10.648 -10.711 -4.602 1 98.12 128 ARG B CA 1
ATOM 2170 C C . ARG B 1 128 ? 9.633 -11.008 -5.699 1 98.12 128 ARG B C 1
ATOM 2172 O O . ARG B 1 128 ? 8.531 -11.5 -5.418 1 98.12 128 ARG B O 1
ATOM 2179 N N . ARG B 1 129 ? 10.062 -10.641 -6.91 1 98.69 129 ARG B N 1
ATOM 2180 C CA . ARG B 1 129 ? 9.242 -11.047 -8.047 1 98.69 129 ARG B CA 1
ATOM 2181 C C . ARG B 1 129 ? 9.414 -12.531 -8.344 1 98.69 129 ARG B C 1
ATOM 2183 O O . ARG B 1 129 ? 10.539 -13.039 -8.375 1 98.69 129 ARG B O 1
ATOM 2190 N N . PHE B 1 130 ? 8.289 -13.211 -8.531 1 98.88 130 PHE B N 1
ATOM 2191 C CA . PHE B 1 130 ? 8.398 -14.641 -8.781 1 98.88 130 PHE B CA 1
ATOM 2192 C C . PHE B 1 130 ? 7.133 -15.18 -9.438 1 98.88 130 PHE B C 1
ATOM 2194 O O . PHE B 1 130 ? 6.117 -14.484 -9.492 1 98.88 130 PHE B O 1
ATOM 2201 N N . ALA B 1 131 ? 7.18 -16.359 -9.945 1 98.94 131 ALA B N 1
ATOM 2202 C CA . ALA B 1 131 ? 6.043 -17.188 -10.367 1 98.94 131 ALA B CA 1
ATOM 2203 C C . ALA B 1 131 ? 6.285 -18.656 -10.047 1 98.94 131 ALA B C 1
ATOM 2205 O O . ALA B 1 131 ? 7.324 -19.219 -10.398 1 98.94 131 ALA B O 1
ATOM 2206 N N . LEU B 1 132 ? 5.355 -19.234 -9.359 1 98.94 132 LEU B N 1
ATOM 2207 C CA . LEU B 1 132 ? 5.371 -20.656 -9.047 1 98.94 132 LEU B CA 1
ATOM 2208 C C . LEU B 1 132 ? 4.242 -21.375 -9.758 1 98.94 132 LEU B C 1
ATOM 2210 O O . LEU B 1 132 ? 3.15 -20.828 -9.93 1 98.94 132 LEU B O 1
ATOM 2214 N N . LEU B 1 133 ? 4.523 -22.562 -10.156 1 98.94 133 LEU B N 1
ATOM 2215 C CA . LEU B 1 133 ? 3.502 -23.547 -10.508 1 98.94 133 LEU B CA 1
ATOM 2216 C C . LEU B 1 133 ? 3.467 -24.672 -9.492 1 98.94 133 LEU B C 1
ATOM 2218 O O . LEU B 1 133 ? 4.492 -25.312 -9.219 1 98.94 133 LEU B O 1
ATOM 2222 N N . ALA B 1 134 ? 2.352 -24.875 -8.867 1 98.88 134 ALA B N 1
ATOM 2223 C CA . ALA B 1 134 ? 2.219 -25.953 -7.891 1 98.88 134 ALA B CA 1
ATOM 2224 C C . ALA B 1 134 ? 1.11 -26.922 -8.297 1 98.88 134 ALA B C 1
ATOM 2226 O O . ALA B 1 134 ? 0.091 -26.516 -8.852 1 98.88 134 ALA B O 1
ATOM 2227 N N . ASP B 1 135 ? 1.332 -28.172 -8.055 1 98.81 135 ASP B N 1
ATOM 2228 C CA . ASP B 1 135 ? 0.359 -29.234 -8.227 1 98.81 135 ASP B CA 1
ATOM 2229 C C . ASP B 1 135 ? 0.094 -29.953 -6.902 1 98.81 135 ASP B C 1
ATOM 2231 O O . ASP B 1 135 ? 0.979 -30.625 -6.367 1 98.81 135 ASP B O 1
ATOM 2235 N N . ASN B 1 136 ? -1.19 -29.781 -6.395 1 98.69 136 ASN B N 1
ATOM 2236 C CA . ASN B 1 136 ? -1.538 -30.375 -5.102 1 98.69 136 ASN B CA 1
ATOM 2237 C C . ASN B 1 136 ? -0.522 -30 -4.027 1 98.69 136 ASN B C 1
ATOM 2239 O O . ASN B 1 136 ? 0.044 -30.875 -3.369 1 98.69 136 ASN B O 1
ATOM 2243 N N . LEU B 1 137 ? -0.19 -28.734 -3.953 1 98.75 137 LEU B N 1
ATOM 2244 C CA . LEU B 1 137 ? 0.604 -28.078 -2.918 1 98.75 137 LEU B CA 1
ATOM 2245 C C . LEU B 1 137 ? 2.096 -28.25 -3.193 1 98.75 137 LEU B C 1
ATOM 2247 O O . LEU B 1 137 ? 2.922 -27.562 -2.578 1 98.75 137 LEU B O 1
ATOM 2251 N N . VAL B 1 138 ? 2.43 -29.094 -4.164 1 98.88 138 VAL B N 1
ATOM 2252 C CA . VAL B 1 138 ? 3.85 -29.328 -4.398 1 98.88 138 VAL B CA 1
ATOM 2253 C C . VAL B 1 138 ? 4.344 -28.422 -5.531 1 98.88 138 VAL B C 1
ATOM 2255 O O . VAL B 1 138 ? 3.773 -28.422 -6.625 1 98.88 138 VAL B O 1
ATOM 2258 N N . VAL B 1 139 ? 5.375 -27.703 -5.258 1 98.94 139 VAL B N 1
ATOM 2259 C CA . VAL B 1 139 ? 5.938 -26.781 -6.242 1 98.94 139 VAL B CA 1
ATOM 2260 C C . VAL B 1 139 ? 6.609 -27.578 -7.363 1 98.94 139 VAL B C 1
ATOM 2262 O O . VAL B 1 139 ? 7.484 -28.406 -7.105 1 98.94 139 VAL B O 1
ATOM 2265 N N . LYS B 1 140 ? 6.203 -27.281 -8.57 1 98.81 140 LYS B N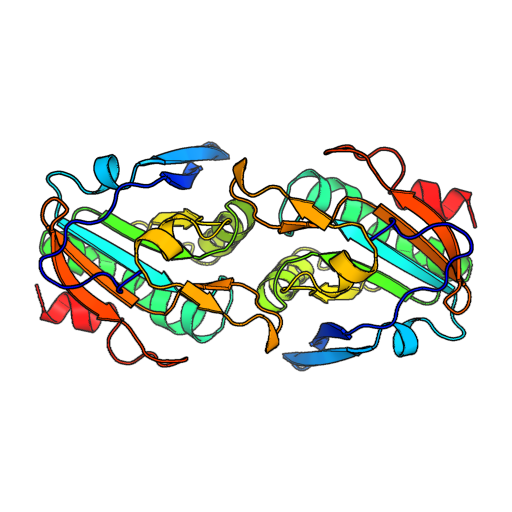 1
ATOM 2266 C CA . LYS B 1 140 ? 6.754 -27.938 -9.75 1 98.81 140 LYS B CA 1
ATOM 2267 C C . LYS B 1 140 ? 7.668 -26.984 -10.523 1 98.81 140 LYS B C 1
ATOM 2269 O O . LYS B 1 140 ? 8.586 -27.438 -11.219 1 98.81 140 LYS B O 1
ATOM 2274 N N . VAL B 1 141 ? 7.395 -25.734 -10.531 1 98.81 141 VAL B N 1
ATOM 2275 C CA . VAL B 1 141 ? 8.188 -24.672 -11.125 1 98.81 141 VAL B CA 1
ATOM 2276 C C . VAL B 1 141 ? 8.367 -23.547 -10.117 1 98.81 141 VAL B C 1
ATOM 2278 O O . VAL B 1 141 ? 7.422 -23.156 -9.43 1 98.81 141 VAL B O 1
ATOM 2281 N N . ALA B 1 142 ? 9.539 -23.125 -9.961 1 98.81 142 ALA B N 1
ATOM 2282 C CA . ALA B 1 142 ? 9.844 -21.984 -9.094 1 98.81 142 ALA B CA 1
ATOM 2283 C C . ALA B 1 142 ? 10.734 -20.969 -9.805 1 98.81 142 ALA B C 1
ATOM 2285 O O . ALA B 1 142 ? 11.961 -21.125 -9.828 1 98.81 142 ALA B O 1
ATOM 2286 N N . ASN B 1 143 ? 10.133 -19.969 -10.43 1 98.75 143 ASN B N 1
ATOM 2287 C CA . ASN B 1 143 ? 10.844 -18.875 -11.094 1 98.75 143 ASN B CA 1
ATOM 2288 C C . ASN B 1 143 ? 10.938 -17.641 -10.203 1 98.75 143 ASN B C 1
ATOM 2290 O O . ASN B 1 143 ? 10 -16.844 -10.133 1 98.75 143 ASN B O 1
ATOM 2294 N N . ILE B 1 144 ? 12.078 -17.453 -9.555 1 98.5 144 ILE B N 1
ATOM 2295 C CA . ILE B 1 144 ? 12.297 -16.375 -8.594 1 98.5 144 ILE B CA 1
ATOM 2296 C C . ILE B 1 144 ? 13.312 -15.383 -9.148 1 98.5 144 ILE B C 1
ATOM 2298 O O . ILE B 1 144 ? 14.461 -15.75 -9.422 1 98.5 144 ILE B O 1
ATOM 2302 N N . GLU B 1 145 ? 12.859 -14.203 -9.367 1 98.44 145 GLU B N 1
ATOM 2303 C CA . GLU B 1 145 ? 13.727 -13.172 -9.938 1 98.44 145 GLU B CA 1
ATOM 2304 C C . GLU B 1 145 ? 14.75 -12.688 -8.914 1 98.44 145 GLU B C 1
ATOM 2306 O O . GLU B 1 145 ? 14.516 -12.781 -7.707 1 98.44 145 GLU B O 1
ATOM 2311 N N . GLU B 1 146 ? 15.805 -12.18 -9.43 1 93.06 146 GLU B N 1
ATOM 2312 C CA . GLU B 1 146 ? 16.797 -11.5 -8.602 1 93.06 146 GLU B CA 1
ATOM 2313 C C . GLU B 1 146 ? 16.703 -9.984 -8.758 1 93.06 146 GLU B C 1
ATOM 2315 O O . GLU B 1 146 ? 16.5 -9.484 -9.867 1 93.06 146 GLU B O 1
ATOM 2320 N N . GLY B 1 147 ? 16.781 -9.328 -7.609 1 85.12 147 GLY B N 1
ATOM 2321 C CA . GLY B 1 147 ? 16.703 -7.875 -7.652 1 85.12 147 GLY B CA 1
ATOM 2322 C C . GLY B 1 147 ? 15.406 -7.367 -8.266 1 85.12 147 GLY B C 1
ATOM 2323 O O . GLY B 1 147 ? 14.32 -7.793 -7.871 1 85.12 147 GLY B O 1
ATOM 2324 N N . GLY B 1 148 ? 15.438 -6.461 -9.211 1 87.81 148 GLY B N 1
ATOM 2325 C CA . GLY B 1 148 ? 14.281 -5.863 -9.867 1 87.81 148 GLY B CA 1
ATOM 2326 C C . GLY B 1 148 ? 14.016 -6.441 -11.242 1 87.81 148 GLY B C 1
ATOM 2327 O O . GLY B 1 148 ? 13.242 -5.875 -12.016 1 87.81 148 GLY B O 1
ATOM 2328 N N . ALA B 1 149 ? 14.555 -7.625 -11.508 1 94.56 149 ALA B N 1
ATOM 2329 C CA . ALA B 1 149 ? 14.453 -8.211 -12.836 1 94.56 149 ALA B CA 1
ATOM 2330 C C . ALA B 1 149 ? 13.055 -8.766 -13.086 1 94.56 149 ALA B C 1
ATOM 2332 O O . ALA B 1 149 ? 12.312 -9.047 -12.148 1 94.56 149 ALA B O 1
ATOM 2333 N N . PHE B 1 150 ? 12.695 -8.852 -14.312 1 98 150 PHE B N 1
ATOM 2334 C CA . PHE B 1 150 ? 11.531 -9.516 -14.883 1 98 150 PHE B CA 1
ATOM 2335 C C . PHE B 1 150 ? 11.906 -10.266 -16.156 1 98 150 PHE B C 1
ATOM 2337 O O . PHE B 1 150 ? 11.719 -9.758 -17.266 1 98 150 PHE B O 1
ATOM 2344 N N . THR B 1 151 ? 12.383 -11.453 -15.883 1 97.62 151 THR B N 1
ATOM 2345 C CA . THR B 1 151 ? 12.953 -12.18 -17.016 1 97.62 151 THR B CA 1
ATOM 2346 C C . THR B 1 151 ? 12.414 -13.609 -17.062 1 97.62 151 THR B C 1
ATOM 2348 O O . THR B 1 151 ? 12.297 -14.195 -18.141 1 97.62 151 THR B O 1
ATOM 2351 N N . ILE B 1 152 ? 12.055 -14.148 -15.938 1 98.19 152 ILE B N 1
ATOM 2352 C CA . ILE B 1 152 ? 11.742 -15.57 -15.938 1 98.19 152 ILE B CA 1
ATOM 2353 C C . ILE B 1 152 ? 10.398 -15.812 -15.25 1 98.19 152 ILE B C 1
ATOM 2355 O O . ILE B 1 152 ? 9.914 -16.938 -15.195 1 98.19 152 ILE B O 1
ATOM 2359 N N . SER B 1 153 ? 9.727 -14.797 -14.719 1 98.69 153 SER B N 1
ATOM 2360 C CA . SER B 1 153 ? 8.57 -14.977 -13.859 1 98.69 153 SER B CA 1
ATOM 2361 C C . SER B 1 153 ? 7.273 -14.656 -14.594 1 98.69 153 SER B C 1
ATOM 2363 O O . SER B 1 153 ? 6.203 -14.586 -13.984 1 98.69 153 SER B O 1
ATOM 2365 N N . GLY B 1 154 ? 7.367 -14.461 -15.883 1 98.56 154 GLY B N 1
ATOM 2366 C CA . GLY B 1 154 ? 6.188 -14.125 -16.656 1 98.56 154 GLY B CA 1
ATOM 2367 C C . GLY B 1 154 ? 5.312 -15.32 -16.969 1 98.56 154 GLY B C 1
ATOM 2368 O O . GLY B 1 154 ? 5.703 -16.469 -16.734 1 98.56 154 GLY B O 1
ATOM 2369 N N . ALA B 1 155 ? 4.074 -15.047 -17.5 1 98.62 155 ALA B N 1
ATOM 2370 C CA . ALA B 1 155 ? 3.1 -16.078 -17.844 1 98.62 155 ALA B CA 1
ATOM 2371 C C . ALA B 1 155 ? 3.645 -17 -18.938 1 98.62 155 ALA B C 1
ATOM 2373 O O . ALA B 1 155 ? 3.371 -18.203 -18.938 1 98.62 155 ALA B O 1
ATOM 2374 N N . GLU B 1 156 ? 4.43 -16.438 -19.797 1 97.88 156 GLU B N 1
ATOM 2375 C CA . GLU B 1 156 ? 4.98 -17.219 -20.906 1 97.88 156 GLU B CA 1
ATOM 2376 C C . GLU B 1 156 ? 5.895 -18.328 -20.391 1 97.88 156 GLU B C 1
ATOM 2378 O O . GLU B 1 156 ? 5.898 -19.438 -20.938 1 97.88 156 GLU B O 1
ATOM 2383 N N . GLU B 1 157 ? 6.688 -18.016 -19.438 1 98.06 157 GLU B N 1
ATOM 2384 C CA . GLU B 1 157 ? 7.586 -19.016 -18.875 1 98.06 157 GLU B CA 1
ATOM 2385 C C . GLU B 1 157 ? 6.805 -20.156 -18.234 1 98.06 157 GLU B C 1
ATOM 2387 O O . GLU B 1 157 ? 7.211 -21.328 -18.328 1 98.06 157 GLU B O 1
ATOM 2392 N N . ILE B 1 158 ? 5.703 -19.844 -17.531 1 98.5 158 ILE B N 1
ATOM 2393 C CA . ILE B 1 158 ? 4.867 -20.875 -16.922 1 98.5 158 ILE B CA 1
ATOM 2394 C C . ILE B 1 158 ? 4.199 -21.703 -18.016 1 98.5 158 ILE B C 1
ATOM 2396 O O . ILE B 1 158 ? 4.148 -22.938 -17.938 1 98.5 158 ILE B O 1
ATOM 2400 N N . LEU B 1 159 ? 3.701 -21.047 -19.078 1 98.31 159 LEU B N 1
ATOM 2401 C CA . LEU B 1 159 ? 3.066 -21.719 -20.203 1 98.31 159 LEU B CA 1
ATOM 2402 C C . LEU B 1 159 ? 4.016 -22.75 -20.828 1 98.31 159 LEU B C 1
ATOM 2404 O O . LEU B 1 159 ? 3.604 -23.859 -21.156 1 98.31 159 LEU B O 1
ATOM 2408 N N . ASN B 1 160 ? 5.242 -22.328 -20.891 1 97.06 160 ASN B N 1
ATOM 2409 C CA . ASN B 1 160 ? 6.246 -23.203 -21.484 1 97.06 160 ASN B CA 1
ATOM 2410 C C . ASN B 1 160 ? 6.484 -24.453 -20.641 1 97.06 160 ASN B C 1
ATOM 2412 O O . ASN B 1 160 ? 6.895 -25.484 -21.156 1 97.06 160 ASN B O 1
ATOM 2416 N N . ALA B 1 161 ? 6.242 -24.328 -19.422 1 96.5 161 ALA B N 1
ATOM 2417 C CA . ALA B 1 161 ? 6.484 -25.438 -18.5 1 96.5 161 ALA B CA 1
ATOM 2418 C C . ALA B 1 161 ? 5.281 -26.391 -18.438 1 96.5 161 ALA B C 1
ATOM 2420 O O . ALA B 1 161 ? 5.367 -27.484 -17.875 1 96.5 161 ALA B O 1
ATOM 2421 N N . LEU B 1 162 ? 4.117 -25.969 -18.906 1 96.81 162 LEU B N 1
ATOM 2422 C CA . LEU B 1 162 ? 2.891 -26.766 -18.906 1 96.81 162 LEU B CA 1
ATOM 2423 C C . LEU B 1 162 ? 2.818 -27.672 -20.125 1 96.81 162 LEU B C 1
ATOM 2425 O O . LEU B 1 162 ? 2.371 -28.812 -20.031 1 96.81 162 LEU B O 1
#

Sequence (324 aa):
MAPIAVGDALPEGTLACFDENDQLQQLSVHALAAGKKVILFGVPGAFTPTCSMKHVPGFIENAEELKSKGVDEILLISVNDPFVMKAWAKTYPENKHVKFLADGSGTYTHALGLELDLSEKGLGTRSRRFALLADNLVVKVANIEEGGAFTISGAEEILNALMAPIAVGDALPEGTLACFDENDQLQQLSVHALAAGKKVILFGVPGAFTPTCSMKHVPGFIENAEELKSKGVDEILLISVNDPFVMKAWAKTYPENKHVKFLADGSGTYTHALGLELDLSEKGLGTRSRRFALLADNLVVKVANIEEGGAFTISGAEEILNAL

Foldseek 3Di:
DDAADFFDFQDWDWWWEQDPVRDIDIDIPLVVAAQAKEKEWEDFDFPDDCCLPPAVVLCQVCVVVVVVVGHDAYEYEKLCAHVSQHVRVVVCPSGDGYHRIHNVVCVSLVVNVFWDAPVVVVSGIIGFTWMFIDHNRGTRDTGTDDDNDDDQHHPVNVSVVD/DDAADFFDFQDWDWWWEQDPVRDIDIDIPLVVAAQAKEKEWEDFDFPDDCCLPPAVVLCQVCVVVVVVVGHDAYEYEKLCAHVSQHVRVVVCPSGDGYHRIHNVVCVSLVVNVFWDAPVVVVSGIIGFTWMFIDHNRGTRDTGTDDDNDDDQHHPVNVSVVD

InterPro domains:
  IPR013740 Redoxin [PF08534] (6-158)
  IPR013766 Thioredoxin domain [PS51352] (4-162)
  IPR036249 Thioredoxin-like superfamily [SSF52833] (1-162)
  IPR037944 Peroxiredoxin-5-like [PTHR10430] (1-162)
  IPR037944 Peroxiredoxin-5-like [cd03013] (6-159)

pLDDT: mean 97.73, std 2.49, range [76.25, 98.94]

Secondary structure (DSSP, 8-state):
-----TTPBPPP-EEEEE-TTS-EEEEEHHHHHTTSEEEEEE-S-TT-HHIIIIIHHHHHHTHHHHHHTT--EEEEEESS-HHHHHHHHTT-TT-SSEEEEE-TT-HHHHHTT-EEEEGGGT-EEEEPPEEEEEETTEEEEEEE--TT--SS-SHHHHHHH-/-----TTPBPPP-EEEEE-TTS-EEEEEHHHHHTTSEEEEEE-S-TT-HHIIIIIHHHHHHTHHHHHHTT--EEEEEESS-HHHHHHHHTT-TT-SSEEEEE-TT-HHHHHTT-EEEEGGGT-EEEEPPEEEEEETTEEEEEEE--TT--SS-SHHHHHHH-